Protein AF-A0A420PKE4-F1 (afdb_monomer_lite)

Sequence (295 aa):
MRRGLIHRQFDRGRGNPSVSWCNKEQCDYEFVIFTNPVLYLGNRPKSSQGLHADVYFHDFANAMVTKLFAPEDSKAKKRKALEILSFVDSPPVRVAFSHFMEWYNLLGFKLSDRQFSRALVAVQPVFQGLMFGVKTAARIEAIHEYIVPETEDMKQWTPSQLILRFLVWCEIWRQQKTSRSESWRLGSSRTATEFLTAVLLNYKMMWREGCLHTSTTETNLVWDRVWDDWLRKYSLQEIDEVVNGEFFYPRDQLDMSEEEVYKEVGYLGGIGQCDDVYRPVKCFLGYAEDRLMHL

Foldseek 3Di:
DVVVLVVVLQQLFQFDQCFFPLLDGNDPLLSLLRDADQKFKDFDCAFLVRHALVVLLLVLLLVLCVQWWDFPDPLSSVLLSLLSSLLLLDRSLRVLLVVLVVLCVVLPPDDDLVRLVVLLVVLLVVLLCLQPDDNDPVSVVVLSCLRDPDPVVSNVDDNSSSLSSSLSSSVRSLCRPGPSNVSSDGQFSNRSSVSSSSSSSSVVVCVVRRRMDMDGSPDPVSVSVSSVVSSVVRPVCSNPVPPDDTDIDTPVNVPDDPVRSCVRVPDPPVPDNPDPDDDDDPPDDPPDPPPPPPD

Secondary structure (DSSP, 8-state):
-HHHHHHHHHHTT---TTS-TT--TT-HHHHHHHS--SEEEEEPSS-TTS--HHHHHHHHHHHHHHHHB--SSHHHHHHHHHHHHHHHTSHHHHHHHHHHHHHHHHTT----HHHHHHHHHHHHHHHHHHHTS---HHHHHHHHHHHS--HHHHTT--HHHHHHHHHHHHHHHHHS-STTTTTT--SSHHHHHHHHHHHHHHHHHHHHTT-EEEEE--SHHHHHHHHHHHHHHT-HHHHHTT-SS----BHHHHSS-HHHHHHHHT-TT----S-TT---------S--SSSS--

Radius of gyration: 20.22 Å; chains: 1; bounding box: 68×42×49 Å

pLDDT: mean 78.55, std 20.23, range [26.33, 97.88]

Structure (mmCIF, N/CA/C/O backbone):
data_AF-A0A420PKE4-F1
#
_entry.id   AF-A0A420PKE4-F1
#
loop_
_atom_site.group_PDB
_atom_site.id
_atom_site.type_symbol
_atom_site.label_atom_id
_atom_site.label_alt_id
_atom_site.label_comp_id
_atom_site.label_asym_id
_atom_site.label_entity_id
_atom_site.label_seq_id
_atom_site.pdbx_PDB_ins_code
_atom_site.Cartn_x
_atom_site.Cartn_y
_atom_site.Cartn_z
_atom_site.occupancy
_atom_site.B_iso_or_equiv
_atom_site.auth_seq_id
_atom_site.auth_comp_id
_atom_site.auth_asym_id
_atom_site.auth_atom_id
_atom_site.pdbx_PDB_model_num
ATOM 1 N N . MET A 1 1 ? -17.118 -19.538 -17.335 1.00 64.31 1 MET A N 1
ATOM 2 C CA . MET A 1 1 ? -17.319 -18.070 -17.247 1.00 64.31 1 MET A CA 1
ATOM 3 C C . MET A 1 1 ? -16.336 -17.381 -16.297 1.00 64.31 1 MET A C 1
ATOM 5 O O . MET A 1 1 ? -15.604 -16.523 -16.770 1.00 64.31 1 MET A O 1
ATOM 9 N N . ARG A 1 2 ? -16.223 -17.775 -15.014 1.00 79.44 2 ARG A N 1
ATOM 10 C CA . ARG A 1 2 ? -15.290 -17.139 -14.053 1.00 79.44 2 ARG A CA 1
ATOM 11 C C . ARG A 1 2 ? -13.810 -17.172 -14.475 1.00 79.44 2 ARG A C 1
ATOM 13 O O . ARG A 1 2 ? -13.167 -16.136 -14.461 1.00 79.44 2 ARG A O 1
ATOM 20 N N . ARG A 1 3 ? -13.282 -18.313 -14.940 1.00 80.88 3 ARG A N 1
ATOM 21 C CA . ARG A 1 3 ? -11.878 -18.421 -15.405 1.00 80.88 3 ARG A CA 1
ATOM 22 C C . ARG A 1 3 ? -11.529 -17.405 -16.506 1.00 80.88 3 ARG A C 1
ATOM 24 O O . ARG A 1 3 ? -10.496 -16.757 -16.433 1.00 80.88 3 ARG A O 1
ATOM 31 N N . GLY A 1 4 ? -12.421 -17.212 -17.480 1.00 85.75 4 GLY A N 1
ATOM 32 C CA . GLY A 1 4 ? -12.242 -16.207 -18.537 1.00 85.75 4 GLY A CA 1
ATOM 33 C C . GLY A 1 4 ? -12.369 -14.758 -18.048 1.00 85.75 4 GLY A C 1
ATOM 34 O O . GLY A 1 4 ? -11.758 -13.865 -18.620 1.00 85.75 4 GLY A O 1
ATOM 35 N N . LEU A 1 5 ? -13.132 -14.499 -16.978 1.00 87.12 5 LEU A N 1
ATOM 36 C CA . LEU A 1 5 ? -13.126 -13.192 -16.310 1.00 87.12 5 LEU A CA 1
ATOM 37 C C . LEU A 1 5 ? -11.766 -12.924 -15.654 1.00 87.12 5 LEU A C 1
ATOM 39 O O . LEU A 1 5 ? -11.189 -11.872 -15.891 1.00 87.12 5 LEU A O 1
ATOM 43 N N . ILE A 1 6 ? -11.244 -13.888 -14.893 1.00 87.12 6 ILE A N 1
ATOM 44 C CA . ILE A 1 6 ? -9.964 -13.760 -14.186 1.00 87.12 6 ILE A CA 1
ATOM 45 C C . ILE A 1 6 ? -8.803 -13.517 -15.154 1.00 87.12 6 ILE A C 1
ATOM 47 O O . ILE A 1 6 ? -8.029 -12.594 -14.933 1.00 87.12 6 ILE A O 1
ATOM 51 N N . HIS A 1 7 ? -8.715 -14.275 -16.254 1.00 88.00 7 HIS A N 1
ATOM 52 C CA . HIS A 1 7 ? -7.672 -14.047 -17.262 1.00 88.00 7 HIS A CA 1
ATOM 53 C C . HIS A 1 7 ? -7.730 -12.623 -17.835 1.00 88.00 7 HIS A C 1
ATOM 55 O O . HIS A 1 7 ? -6.722 -11.928 -17.818 1.00 88.00 7 HIS A O 1
ATOM 61 N N . ARG A 1 8 ? -8.924 -12.129 -18.195 1.00 89.06 8 ARG A N 1
ATOM 62 C CA . ARG A 1 8 ? -9.093 -10.735 -18.647 1.00 89.06 8 ARG A CA 1
ATOM 63 C C . ARG A 1 8 ? -8.693 -9.708 -17.588 1.00 89.06 8 ARG A C 1
ATOM 65 O O . ARG A 1 8 ? -8.247 -8.618 -17.928 1.00 89.06 8 ARG A O 1
ATOM 72 N N . GLN A 1 9 ? -8.889 -10.012 -16.307 1.00 91.50 9 GLN A N 1
ATOM 73 C CA . GLN A 1 9 ? -8.442 -9.135 -15.228 1.00 91.50 9 GLN A CA 1
ATOM 74 C C . GLN A 1 9 ? -6.917 -9.134 -15.099 1.00 91.50 9 GLN A C 1
ATOM 76 O O . GLN A 1 9 ? -6.353 -8.064 -14.886 1.00 91.50 9 GLN A O 1
ATOM 81 N N . PHE A 1 10 ? -6.252 -10.286 -15.256 1.00 90.75 10 PHE A N 1
ATOM 82 C CA . PHE A 1 10 ? -4.787 -10.363 -15.273 1.00 90.75 10 PHE A CA 1
ATOM 83 C C . PHE A 1 10 ? -4.198 -9.506 -16.396 1.00 90.75 10 PHE A C 1
ATOM 85 O O . PHE A 1 10 ? -3.326 -8.685 -16.124 1.00 90.75 10 PHE A O 1
ATOM 92 N N . ASP A 1 11 ? -4.751 -9.593 -17.608 1.00 87.12 11 ASP A N 1
ATOM 93 C CA . ASP A 1 11 ? -4.303 -8.788 -18.755 1.00 87.12 11 ASP A CA 1
ATOM 94 C C . ASP A 1 11 ? -4.421 -7.273 -18.482 1.00 87.12 11 ASP A C 1
ATOM 96 O O . ASP A 1 11 ? -3.570 -6.473 -18.875 1.00 87.12 11 ASP A O 1
ATOM 100 N N . ARG A 1 12 ? -5.453 -6.868 -17.731 1.00 88.75 12 ARG A N 1
ATOM 101 C CA . ARG A 1 12 ? -5.710 -5.468 -17.338 1.00 88.75 12 ARG A CA 1
ATOM 102 C C . ARG A 1 12 ? -4.931 -5.014 -16.092 1.00 88.75 12 ARG A C 1
ATOM 104 O O . ARG A 1 12 ? -5.075 -3.861 -15.670 1.00 88.75 12 ARG A O 1
ATOM 111 N N . GLY A 1 13 ? -4.134 -5.897 -15.491 1.00 88.69 13 GLY A N 1
ATOM 112 C CA . GLY A 1 13 ? -3.220 -5.571 -14.397 1.00 88.69 13 GLY A CA 1
ATOM 113 C C . GLY A 1 13 ? -3.629 -6.069 -13.010 1.00 88.69 13 GLY A C 1
ATOM 114 O O . GLY A 1 13 ? -3.080 -5.590 -12.022 1.00 88.69 13 GLY A O 1
ATOM 115 N N . ARG A 1 14 ? -4.572 -7.015 -12.889 1.00 91.25 14 ARG A N 1
ATOM 116 C CA . ARG A 1 14 ? -4.747 -7.783 -11.641 1.00 91.25 14 ARG A CA 1
ATOM 117 C C . ARG A 1 14 ? -3.496 -8.628 -11.393 1.00 91.25 14 ARG A C 1
ATOM 119 O O . ARG A 1 14 ? -2.969 -9.232 -12.324 1.00 91.25 14 ARG A O 1
ATOM 126 N N . GLY A 1 15 ? -3.059 -8.720 -10.137 1.00 86.56 15 GLY A N 1
ATOM 127 C CA . GLY A 1 15 ? -1.944 -9.590 -9.759 1.00 86.56 15 GLY A CA 1
ATOM 128 C C . GLY A 1 15 ? -2.216 -11.047 -10.132 1.00 86.56 15 GLY A C 1
ATOM 129 O O . GLY A 1 15 ? -3.264 -11.589 -9.777 1.00 86.56 15 GLY A O 1
ATOM 130 N N . ASN A 1 16 ? -1.283 -11.660 -10.863 1.00 84.56 16 ASN A N 1
ATOM 131 C CA . ASN A 1 16 ? -1.322 -13.080 -11.194 1.00 84.56 16 ASN A CA 1
ATOM 132 C C . ASN A 1 16 ? -0.549 -13.872 -10.125 1.00 84.56 16 ASN A C 1
ATOM 134 O O . ASN A 1 16 ? 0.675 -13.752 -10.090 1.00 84.56 16 ASN A O 1
ATOM 138 N N . PRO A 1 17 ? -1.215 -14.698 -9.300 1.00 78.56 17 PRO A N 1
ATOM 139 C CA . PRO A 1 17 ? -0.548 -15.437 -8.230 1.00 78.56 17 PRO A CA 1
ATOM 140 C C . PRO A 1 17 ? 0.431 -16.515 -8.722 1.00 78.56 17 PRO A C 1
ATOM 142 O O . PRO A 1 17 ? 1.212 -17.034 -7.937 1.00 78.56 17 PRO A O 1
ATOM 145 N N . SER A 1 18 ? 0.397 -16.875 -10.010 1.00 76.44 18 SER A N 1
ATOM 146 C CA . SER A 1 18 ? 1.371 -17.798 -10.611 1.00 76.44 18 SER A CA 1
ATOM 147 C C . SER A 1 18 ? 2.725 -17.146 -10.905 1.00 76.44 18 SER A C 1
ATOM 149 O O . SER A 1 18 ? 3.662 -17.843 -11.281 1.00 76.44 18 SER A O 1
ATOM 151 N N . VAL A 1 19 ? 2.830 -15.823 -10.772 1.00 77.38 19 VAL A N 1
ATOM 152 C CA . VAL A 1 19 ? 4.084 -15.082 -10.905 1.00 77.38 19 VAL A CA 1
ATOM 153 C C . VAL A 1 19 ? 4.485 -14.633 -9.509 1.00 77.38 19 VAL A C 1
ATOM 155 O O . VAL A 1 19 ? 3.719 -13.925 -8.864 1.00 77.38 19 VAL A O 1
ATOM 158 N N . SER A 1 20 ? 5.660 -15.040 -9.039 1.00 79.62 20 SER A N 1
ATOM 159 C CA . SER A 1 20 ? 6.185 -14.627 -7.736 1.00 79.62 20 SER A CA 1
ATOM 160 C C . SER A 1 20 ? 7.295 -13.589 -7.892 1.00 79.62 20 SER A C 1
ATOM 162 O O . SER A 1 20 ? 8.083 -13.618 -8.842 1.00 79.62 20 SER A O 1
ATOM 164 N N . TRP A 1 21 ? 7.367 -12.663 -6.944 1.00 83.31 21 TRP A N 1
ATOM 165 C CA . TRP A 1 21 ? 8.456 -11.709 -6.778 1.00 83.31 21 TRP A CA 1
ATOM 166 C C . TRP A 1 21 ? 9.743 -12.391 -6.294 1.00 83.31 21 TRP A C 1
ATOM 168 O O . TRP A 1 21 ? 10.848 -12.007 -6.703 1.00 83.31 21 TRP A O 1
ATOM 178 N N . CYS A 1 22 ? 9.617 -13.407 -5.437 1.00 82.19 22 CYS A N 1
ATOM 179 C CA . CYS A 1 22 ? 10.747 -14.166 -4.909 1.00 82.19 22 CYS A CA 1
ATOM 180 C C . CYS A 1 22 ? 11.362 -15.159 -5.912 1.00 82.19 22 CYS A C 1
ATOM 182 O O . CYS A 1 22 ? 12.330 -15.833 -5.572 1.00 82.19 22 CYS A O 1
ATOM 184 N N . ASN A 1 23 ? 10.834 -15.249 -7.142 1.00 74.06 23 ASN A N 1
ATOM 185 C CA . ASN A 1 23 ? 11.261 -16.175 -8.204 1.00 74.06 23 ASN A CA 1
ATOM 186 C C . ASN A 1 23 ? 11.167 -17.671 -7.839 1.00 74.06 23 ASN A C 1
ATOM 188 O O . ASN A 1 23 ? 11.643 -18.513 -8.599 1.00 74.06 23 ASN A O 1
ATOM 192 N N . LYS A 1 24 ? 10.541 -18.025 -6.709 1.00 72.69 24 LYS A N 1
ATOM 193 C CA . LYS A 1 24 ? 10.218 -19.414 -6.374 1.00 72.69 24 LYS A CA 1
ATOM 194 C C . LYS A 1 24 ? 8.968 -19.823 -7.144 1.00 72.69 24 LYS A C 1
ATOM 196 O O . LYS A 1 24 ? 7.918 -19.189 -6.992 1.00 72.69 24 LYS A O 1
ATOM 201 N N . GLU A 1 25 ? 9.077 -20.864 -7.968 1.00 67.56 25 GLU A N 1
ATOM 202 C CA . GLU A 1 25 ? 7.907 -21.461 -8.613 1.00 67.56 25 GLU A CA 1
ATOM 203 C C . GLU A 1 25 ? 6.913 -21.901 -7.532 1.00 67.56 25 GLU A C 1
ATOM 205 O O . GLU A 1 25 ? 7.282 -22.614 -6.601 1.00 67.56 25 GLU A O 1
ATOM 210 N N . GLN A 1 26 ? 5.663 -21.440 -7.644 1.00 66.88 26 GLN A N 1
ATOM 211 C CA . GLN A 1 26 ? 4.578 -21.753 -6.703 1.00 66.88 26 GLN A CA 1
ATOM 212 C C . GLN A 1 26 ? 4.885 -21.330 -5.248 1.00 66.88 26 GLN A C 1
ATOM 214 O O . GLN A 1 26 ? 4.871 -22.136 -4.323 1.00 66.88 26 GLN A O 1
ATOM 219 N N . CYS A 1 27 ? 5.175 -20.040 -5.030 1.00 77.69 27 CYS A N 1
ATOM 220 C CA . CYS A 1 27 ? 5.274 -19.483 -3.679 1.00 77.69 27 CYS A CA 1
ATOM 221 C C . CYS A 1 27 ? 3.885 -19.280 -3.046 1.00 77.69 27 CYS A C 1
ATOM 223 O O . CYS A 1 27 ? 3.165 -18.342 -3.397 1.00 77.69 27 CYS A O 1
ATOM 225 N N . ASP A 1 28 ? 3.544 -20.113 -2.063 1.00 82.00 28 ASP A N 1
ATOM 226 C CA . ASP A 1 28 ? 2.265 -20.028 -1.343 1.00 82.00 28 ASP A CA 1
ATOM 227 C C . ASP A 1 28 ? 2.142 -18.785 -0.445 1.00 82.00 28 ASP A C 1
ATOM 229 O O . ASP A 1 28 ? 1.035 -18.351 -0.131 1.00 82.00 28 ASP A O 1
ATOM 233 N N . TYR A 1 29 ? 3.260 -18.169 -0.050 1.00 85.00 29 TYR A N 1
ATOM 234 C CA . TYR A 1 29 ? 3.243 -16.979 0.806 1.00 85.00 29 TYR A CA 1
ATOM 235 C C . TYR A 1 29 ? 2.714 -15.762 0.050 1.00 85.00 29 TYR A C 1
ATOM 237 O O . TYR A 1 29 ? 1.753 -15.124 0.473 1.00 85.00 29 TYR A O 1
ATOM 245 N N . GLU A 1 30 ? 3.297 -15.458 -1.109 1.00 82.25 30 GLU A N 1
ATOM 246 C CA . GLU A 1 30 ? 2.878 -14.314 -1.925 1.00 82.25 30 GLU A CA 1
ATOM 247 C C . GLU A 1 30 ? 1.482 -14.506 -2.525 1.00 82.25 30 GLU A C 1
ATOM 249 O O . GLU A 1 30 ? 0.783 -13.526 -2.781 1.00 82.25 30 GLU A O 1
ATOM 254 N N . PHE A 1 31 ? 1.028 -15.755 -2.684 1.00 84.06 31 PHE A N 1
ATOM 255 C CA . PHE A 1 31 ? -0.348 -16.059 -3.077 1.00 84.06 31 PHE A CA 1
ATOM 256 C C . PHE A 1 31 ? -1.363 -15.333 -2.180 1.00 84.06 31 PHE A C 1
ATOM 258 O O . PHE A 1 31 ? -2.340 -14.773 -2.685 1.00 84.06 31 PHE A O 1
ATOM 265 N N . VAL A 1 32 ? -1.091 -15.244 -0.871 1.00 86.81 32 VAL A N 1
ATOM 266 C CA . VAL A 1 32 ? -1.967 -14.591 0.114 1.00 86.81 32 VAL A CA 1
ATOM 267 C C . VAL A 1 32 ? -2.236 -13.121 -0.230 1.00 86.81 32 VAL A C 1
ATOM 269 O O . VAL A 1 32 ? -3.368 -12.666 -0.067 1.00 86.81 32 VAL A O 1
ATOM 272 N N . ILE A 1 33 ? -1.267 -12.410 -0.819 1.00 88.69 33 ILE A N 1
ATOM 273 C CA . ILE A 1 33 ? -1.394 -10.995 -1.221 1.00 88.69 33 ILE A CA 1
ATOM 274 C C . ILE A 1 33 ? -2.531 -10.778 -2.230 1.00 88.69 33 ILE A C 1
ATOM 276 O O . ILE A 1 33 ? -3.179 -9.728 -2.238 1.00 88.69 33 ILE A O 1
ATOM 280 N N . PHE A 1 34 ? -2.790 -11.773 -3.080 1.00 85.25 34 PHE A N 1
ATOM 281 C CA . PHE A 1 34 ? -3.721 -11.675 -4.209 1.00 85.25 34 PHE A CA 1
ATOM 282 C C . PHE A 1 34 ? -5.044 -12.417 -3.982 1.00 85.25 34 PHE A C 1
ATOM 284 O O . PHE A 1 34 ? -5.991 -12.288 -4.776 1.00 85.25 34 PHE A O 1
ATOM 291 N N . THR A 1 35 ? -5.116 -13.208 -2.913 1.00 84.25 35 THR A N 1
ATOM 292 C CA . THR A 1 35 ? -6.304 -13.987 -2.558 1.00 84.25 35 THR A CA 1
ATOM 293 C C . THR A 1 35 ? -7.443 -13.130 -2.031 1.00 84.25 35 THR A C 1
ATOM 295 O O . THR A 1 35 ? -7.276 -11.955 -1.721 1.00 84.25 35 THR A O 1
ATOM 298 N N . ASN A 1 36 ? -8.638 -13.722 -1.995 1.00 86.44 36 ASN A N 1
ATOM 299 C CA . ASN A 1 36 ? -9.802 -13.089 -1.397 1.00 86.44 36 ASN A CA 1
ATOM 300 C C . ASN A 1 36 ? -9.568 -12.902 0.112 1.00 86.44 36 ASN A C 1
ATOM 302 O O . ASN A 1 36 ? -9.466 -13.913 0.812 1.00 86.44 36 ASN A O 1
ATOM 306 N N . PRO A 1 37 ? -9.502 -11.661 0.621 1.00 88.38 37 PRO A N 1
ATOM 307 C CA . PRO A 1 37 ? -9.380 -11.437 2.051 1.00 88.38 37 PRO A CA 1
ATOM 308 C C . PRO A 1 37 ? -10.714 -11.750 2.747 1.00 88.38 37 PRO A C 1
ATOM 310 O O . PRO A 1 37 ? -11.749 -11.923 2.105 1.00 88.38 37 PRO A O 1
ATOM 313 N N . VAL A 1 38 ? -10.722 -11.795 4.080 1.00 85.38 38 VAL A N 1
ATOM 314 C CA . VAL A 1 38 ? -11.985 -11.773 4.846 1.00 85.38 38 VAL A CA 1
ATOM 315 C C . VAL A 1 38 ? -12.539 -10.349 4.898 1.00 85.38 38 VAL A C 1
ATOM 317 O O . VAL A 1 38 ? -13.745 -10.138 4.752 1.00 85.38 38 VAL A O 1
ATOM 320 N N . LEU A 1 39 ? -11.646 -9.373 5.080 1.00 85.94 39 LEU A N 1
ATOM 321 C CA . LEU A 1 39 ? -11.965 -7.958 5.213 1.00 85.94 39 LEU A CA 1
ATOM 322 C C . LEU A 1 39 ? -11.300 -7.143 4.105 1.00 85.94 39 LEU A C 1
ATOM 324 O O . LEU A 1 39 ? -10.111 -7.282 3.826 1.00 85.94 39 LEU A O 1
ATOM 328 N N . TYR A 1 40 ? -12.073 -6.233 3.528 1.00 89.44 40 TYR A N 1
ATOM 329 C CA . TYR A 1 40 ? -11.624 -5.256 2.552 1.00 89.44 40 TYR A CA 1
ATOM 330 C C . TYR A 1 40 ? -11.968 -3.840 3.010 1.00 89.44 40 TYR A C 1
ATOM 332 O O . TYR A 1 40 ? -13.012 -3.587 3.615 1.00 89.44 40 TYR A O 1
ATOM 340 N N . LEU A 1 41 ? -11.089 -2.895 2.696 1.00 92.94 41 LEU A N 1
ATOM 341 C CA . LEU A 1 41 ? -11.248 -1.496 3.058 1.00 92.94 41 LEU A CA 1
ATOM 342 C C . LEU A 1 41 ? -11.984 -0.732 1.950 1.00 92.94 41 LEU A C 1
ATOM 344 O O . LEU A 1 41 ? -11.431 -0.499 0.876 1.00 92.94 41 LEU A O 1
ATOM 348 N N . GLY A 1 42 ? -13.211 -0.299 2.225 1.00 91.88 42 GLY A N 1
ATOM 349 C CA . GLY A 1 42 ? -14.025 0.553 1.358 1.00 91.88 42 GLY A CA 1
ATOM 350 C C . GLY A 1 42 ? -13.958 2.037 1.731 1.00 91.88 42 GLY A C 1
ATOM 351 O O . GLY A 1 42 ? -13.459 2.418 2.794 1.00 91.88 42 GLY A O 1
ATOM 352 N N . ASN A 1 43 ? -14.480 2.887 0.844 1.00 92.69 43 ASN A N 1
ATOM 353 C CA . ASN A 1 43 ? -14.636 4.321 1.086 1.00 92.69 43 ASN A CA 1
ATOM 354 C C . ASN A 1 43 ? -16.018 4.607 1.668 1.00 92.69 43 ASN A C 1
ATOM 356 O O . ASN A 1 43 ? -17.028 4.170 1.117 1.00 92.69 43 ASN A O 1
ATOM 360 N N . ARG A 1 44 ? -16.084 5.410 2.732 1.00 88.56 44 ARG A N 1
ATOM 361 C CA . ARG A 1 44 ? -17.359 6.008 3.134 1.00 88.56 44 ARG A CA 1
ATOM 362 C C . ARG A 1 44 ? -17.744 7.096 2.128 1.00 88.56 44 ARG A C 1
ATOM 364 O O . ARG A 1 44 ? -16.856 7.766 1.598 1.00 88.56 44 ARG A O 1
ATOM 371 N N . PRO A 1 45 ? -19.050 7.339 1.910 1.00 85.25 45 PRO A N 1
ATOM 372 C CA . PRO A 1 45 ? -19.497 8.413 1.028 1.00 85.25 45 PRO A CA 1
ATOM 373 C C . PRO A 1 45 ? -18.956 9.784 1.445 1.00 85.25 45 PRO A C 1
ATOM 375 O O . PRO A 1 45 ? -18.607 10.588 0.586 1.00 85.25 45 PRO A O 1
ATOM 378 N N . LYS A 1 46 ? -18.878 10.040 2.758 1.00 84.50 46 LYS A N 1
ATOM 379 C CA . LYS A 1 46 ? -18.359 11.276 3.348 1.00 84.50 46 LYS A CA 1
ATOM 380 C C . LYS A 1 46 ? -17.556 10.988 4.618 1.00 84.50 46 LYS A C 1
ATOM 382 O O . LYS A 1 46 ? -17.869 10.042 5.342 1.00 84.50 46 LYS A O 1
ATOM 387 N N . SER A 1 47 ? -16.551 11.821 4.871 1.00 82.06 47 SER A N 1
ATOM 388 C CA . SER A 1 47 ? -15.773 11.891 6.107 1.00 82.06 47 SER A CA 1
ATOM 389 C C . SER A 1 47 ? -16.595 12.493 7.250 1.00 82.06 47 SER A C 1
ATOM 391 O O . SER A 1 47 ? -17.700 13.003 7.037 1.00 82.06 47 SER A O 1
ATOM 393 N N . SER A 1 48 ? -16.035 12.500 8.461 1.00 80.56 48 SER A N 1
ATOM 394 C CA . SER A 1 48 ? -16.605 13.210 9.618 1.00 80.56 48 SER A CA 1
ATOM 395 C C . SER A 1 48 ? -16.791 14.714 9.367 1.00 80.56 48 SER A C 1
ATOM 397 O O . SER A 1 48 ? -17.656 15.336 9.976 1.00 80.56 48 SER A O 1
ATOM 399 N N . GLN A 1 49 ? -16.022 15.280 8.435 1.00 75.62 49 GLN A N 1
ATOM 400 C CA . GLN A 1 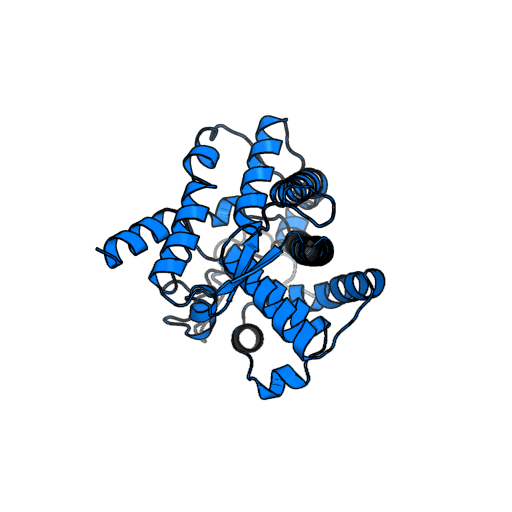49 ? -16.075 16.685 8.023 1.00 75.62 49 GLN A CA 1
ATOM 401 C C . GLN A 1 49 ? -16.983 16.920 6.800 1.00 75.62 49 GLN A C 1
ATOM 403 O O . GLN A 1 49 ? -17.083 18.038 6.306 1.00 75.62 49 GLN A O 1
ATOM 408 N N . GLY A 1 50 ? -17.642 15.877 6.282 1.00 78.75 50 GLY A N 1
ATOM 409 C CA . GLY A 1 50 ? -18.549 15.974 5.135 1.00 78.75 50 GLY A CA 1
ATOM 410 C C . GLY A 1 50 ? -17.879 15.917 3.756 1.00 78.75 50 GLY A C 1
ATOM 411 O O . GLY A 1 50 ? -18.577 16.078 2.752 1.00 78.75 50 GLY A O 1
ATOM 412 N N . LEU A 1 51 ? -16.568 15.659 3.685 1.00 77.75 51 LEU A N 1
ATOM 413 C CA . LEU A 1 51 ? -15.803 15.564 2.434 1.00 77.75 51 LEU A CA 1
ATOM 414 C C . LEU A 1 51 ? -15.804 14.140 1.870 1.00 77.75 51 LEU A C 1
ATOM 416 O O . LEU A 1 51 ? -15.762 13.170 2.621 1.00 77.75 51 LEU A O 1
ATOM 420 N N . HIS A 1 52 ? -15.805 13.994 0.547 1.00 84.75 52 HIS A N 1
ATOM 421 C CA . HIS A 1 52 ? -15.688 12.682 -0.097 1.00 84.75 52 HIS A CA 1
ATOM 422 C C . HIS A 1 52 ? -14.282 12.094 0.099 1.00 84.75 52 HIS A C 1
ATOM 424 O O . HIS A 1 52 ? -13.289 12.814 0.000 1.00 84.75 52 HIS A O 1
ATOM 430 N N . ALA A 1 53 ? -14.183 10.778 0.324 1.00 82.69 53 ALA A N 1
ATOM 431 C CA . ALA A 1 53 ? -12.898 10.094 0.510 1.00 82.69 53 ALA A CA 1
ATOM 432 C C . ALA A 1 53 ? -11.935 10.293 -0.678 1.00 82.69 53 ALA A C 1
ATOM 434 O O . ALA A 1 53 ? -10.726 10.391 -0.474 1.00 82.69 53 ALA A O 1
ATOM 435 N N . ASP A 1 54 ? -12.469 10.411 -1.899 1.00 84.75 54 ASP A N 1
ATOM 436 C CA . ASP A 1 54 ? -11.675 10.634 -3.111 1.00 84.75 54 ASP A CA 1
ATOM 437 C C . ASP A 1 54 ? -10.882 11.949 -3.064 1.00 84.75 54 ASP A C 1
ATOM 439 O O . ASP A 1 54 ? -9.777 11.999 -3.596 1.00 84.75 54 ASP A O 1
ATOM 443 N N . VAL A 1 55 ? -11.374 12.984 -2.367 1.00 81.88 55 VAL A N 1
ATOM 444 C CA . VAL A 1 55 ? -10.649 14.259 -2.201 1.00 81.88 55 VAL A CA 1
ATOM 445 C C . VAL A 1 55 ? -9.306 14.024 -1.510 1.00 81.88 55 VAL A C 1
ATOM 447 O O . VAL A 1 55 ? -8.276 14.468 -2.003 1.00 81.88 55 VAL A O 1
ATOM 450 N N . TYR A 1 56 ? -9.295 13.237 -0.431 1.00 86.12 56 TYR A N 1
ATOM 451 C CA . TYR A 1 56 ? -8.071 12.922 0.310 1.00 86.12 56 TYR A CA 1
ATOM 452 C C . TYR A 1 56 ? -7.074 12.122 -0.538 1.00 86.12 56 TYR A C 1
ATOM 454 O O . TYR A 1 56 ? -5.875 12.390 -0.495 1.00 86.12 56 TYR A O 1
ATOM 462 N N . PHE A 1 57 ? -7.555 11.166 -1.340 1.00 87.12 57 PHE A N 1
ATOM 463 C CA . PHE A 1 57 ? -6.694 10.425 -2.264 1.00 87.12 57 PHE A CA 1
ATOM 464 C C . PHE A 1 57 ? -6.118 11.330 -3.360 1.00 87.12 57 PHE A C 1
ATOM 466 O O . PHE A 1 57 ? -4.925 11.242 -3.651 1.00 87.12 57 PHE A O 1
ATOM 473 N N . HIS A 1 58 ? -6.928 12.214 -3.948 1.00 87.56 58 HIS A N 1
ATOM 474 C CA . HIS A 1 58 ? -6.475 13.151 -4.977 1.00 87.56 58 HIS A CA 1
ATOM 475 C C . HIS A 1 58 ? -5.463 14.165 -4.436 1.00 87.56 58 HIS A C 1
ATOM 477 O O . HIS A 1 58 ? -4.441 14.399 -5.085 1.00 87.56 58 HIS A O 1
ATOM 483 N N . ASP A 1 59 ? -5.699 14.729 -3.251 1.00 84.38 59 ASP A N 1
ATOM 484 C CA . ASP A 1 59 ? -4.765 15.651 -2.598 1.00 84.38 59 ASP A CA 1
ATOM 485 C C . ASP A 1 59 ? -3.436 14.961 -2.291 1.00 84.38 59 ASP A C 1
ATOM 487 O O . ASP A 1 59 ? -2.369 15.496 -2.607 1.00 84.38 59 ASP A O 1
ATOM 491 N N . PHE A 1 60 ? -3.493 13.733 -1.763 1.00 90.31 60 PHE A N 1
ATOM 492 C CA . PHE A 1 60 ? -2.311 12.908 -1.544 1.00 90.31 60 PHE A CA 1
ATOM 493 C C . PHE A 1 60 ? -1.541 12.665 -2.845 1.00 90.31 60 PHE A C 1
ATOM 495 O O . PHE A 1 60 ? -0.339 12.930 -2.909 1.00 90.31 60 PHE A O 1
ATOM 502 N N . ALA A 1 61 ? -2.218 12.205 -3.899 1.00 88.19 61 ALA A N 1
ATOM 503 C CA . ALA A 1 61 ? -1.577 11.903 -5.171 1.00 88.19 61 ALA A CA 1
ATOM 504 C C . ALA A 1 61 ? -0.927 13.149 -5.781 1.00 88.19 61 ALA A C 1
ATOM 506 O O . ALA A 1 61 ? 0.245 13.110 -6.145 1.00 88.19 61 ALA A O 1
ATOM 507 N N . ASN A 1 62 ? -1.634 14.280 -5.810 1.00 82.31 62 ASN A N 1
ATOM 508 C CA . ASN A 1 62 ? -1.094 15.548 -6.301 1.00 82.31 62 ASN A CA 1
ATOM 509 C C . ASN A 1 62 ? 0.137 16.005 -5.507 1.00 82.31 62 ASN A C 1
ATOM 511 O O . ASN A 1 62 ? 1.117 16.461 -6.105 1.00 82.31 62 ASN A O 1
ATOM 515 N N . ALA A 1 63 ? 0.106 15.868 -4.177 1.00 83.31 63 ALA A N 1
ATOM 516 C CA . ALA A 1 63 ? 1.244 16.183 -3.322 1.00 83.31 63 ALA A CA 1
ATOM 517 C C . ALA A 1 63 ? 2.440 15.268 -3.620 1.00 83.31 63 ALA A C 1
ATOM 519 O O . ALA A 1 63 ? 3.558 15.763 -3.772 1.00 83.31 63 ALA A O 1
ATOM 520 N N . MET A 1 64 ? 2.214 13.959 -3.767 1.00 86.56 64 MET A N 1
ATOM 521 C CA . MET A 1 64 ? 3.265 12.997 -4.110 1.00 86.56 64 MET A CA 1
ATOM 522 C C . MET A 1 64 ? 3.861 13.263 -5.492 1.00 86.56 64 MET A C 1
ATOM 524 O O . MET A 1 64 ? 5.082 13.237 -5.621 1.00 86.56 64 MET A O 1
ATOM 528 N N . VAL A 1 65 ? 3.049 13.609 -6.501 1.00 84.19 65 VAL A N 1
ATOM 529 C CA . VAL A 1 65 ? 3.574 13.986 -7.824 1.00 84.19 65 VAL A CA 1
ATOM 530 C C . VAL A 1 65 ? 4.548 15.152 -7.702 1.00 84.19 65 VAL A C 1
ATOM 532 O O . VAL A 1 65 ? 5.668 15.080 -8.192 1.00 84.19 65 VAL A O 1
ATOM 535 N N . THR A 1 66 ? 4.144 16.225 -7.019 1.00 79.75 66 THR A N 1
ATOM 536 C CA . THR A 1 66 ? 4.987 17.417 -6.873 1.00 79.75 66 THR A CA 1
ATOM 537 C C . THR A 1 66 ? 6.240 17.155 -6.035 1.00 79.75 66 THR A C 1
ATOM 539 O O . THR A 1 66 ? 7.284 17.744 -6.316 1.00 79.75 66 THR A O 1
ATOM 542 N N . LYS A 1 67 ? 6.158 16.282 -5.024 1.00 81.19 67 LYS A N 1
ATOM 543 C CA . LYS A 1 67 ? 7.284 15.968 -4.134 1.00 81.19 67 LYS A CA 1
ATOM 544 C C . LYS A 1 67 ? 8.297 15.005 -4.738 1.00 81.19 67 LYS A C 1
ATOM 546 O O . LYS A 1 67 ? 9.481 15.197 -4.500 1.00 81.19 67 LYS A O 1
ATOM 551 N N . LEU A 1 68 ? 7.848 14.002 -5.486 1.00 78.81 68 LEU A N 1
ATOM 552 C CA . LEU A 1 68 ? 8.708 12.911 -5.951 1.00 78.81 68 LEU A CA 1
ATOM 553 C C . LEU A 1 68 ? 9.152 13.077 -7.405 1.00 78.81 68 LEU A C 1
ATOM 555 O O . LEU A 1 68 ? 10.194 12.556 -7.787 1.00 78.81 68 LEU A O 1
ATOM 559 N N . PHE A 1 69 ? 8.396 13.824 -8.210 1.00 78.69 69 PHE A N 1
ATOM 560 C CA . PHE A 1 69 ? 8.641 13.956 -9.644 1.00 78.69 69 PHE A CA 1
ATOM 561 C C . PHE A 1 69 ? 8.763 15.427 -10.052 1.00 78.69 69 PHE A C 1
ATOM 563 O O . PHE A 1 69 ? 8.233 16.338 -9.398 1.00 78.69 69 PHE A O 1
ATOM 570 N N . ALA A 1 70 ? 9.456 15.661 -11.162 1.00 77.12 70 ALA A N 1
ATOM 571 C CA . ALA A 1 70 ? 9.494 16.946 -11.850 1.00 77.12 70 ALA A CA 1
ATOM 572 C C . ALA A 1 70 ? 8.669 16.853 -13.147 1.00 77.12 70 ALA A C 1
ATOM 574 O O . ALA A 1 70 ? 9.247 16.673 -14.213 1.00 77.12 70 ALA A O 1
ATOM 575 N N . PRO A 1 71 ? 7.321 16.903 -13.078 1.00 72.88 71 PRO A N 1
ATOM 576 C CA . PRO A 1 71 ? 6.502 16.820 -14.283 1.00 72.88 71 PRO A CA 1
ATOM 577 C C . PRO A 1 71 ? 6.748 18.041 -15.175 1.00 72.88 71 PRO A C 1
ATOM 579 O O . PRO A 1 71 ? 6.768 19.170 -14.682 1.00 72.88 71 PRO A O 1
ATOM 582 N N . GLU A 1 72 ? 6.894 17.801 -16.476 1.00 74.81 72 GLU A N 1
ATOM 583 C CA . GLU A 1 72 ? 7.173 18.836 -17.478 1.00 74.81 72 GLU A CA 1
ATOM 584 C C . GLU A 1 72 ? 5.989 19.797 -17.662 1.00 74.81 72 GLU A C 1
ATOM 586 O O . GLU A 1 72 ? 6.177 21.003 -17.824 1.00 74.81 72 GLU A O 1
ATOM 591 N N . ASP A 1 73 ? 4.756 19.283 -17.575 1.00 80.19 73 ASP A N 1
ATOM 592 C CA . ASP A 1 73 ? 3.543 20.080 -17.727 1.00 80.19 73 ASP A CA 1
ATOM 593 C C . ASP A 1 73 ? 2.355 19.598 -16.859 1.00 80.19 73 ASP A C 1
ATOM 595 O O . ASP A 1 73 ? 2.427 18.660 -16.054 1.00 80.19 73 ASP A O 1
ATOM 599 N N . SER A 1 74 ? 1.216 20.285 -17.008 1.00 83.12 74 SER A N 1
ATOM 600 C CA . SER A 1 74 ? -0.017 19.971 -16.275 1.00 83.12 74 SER A CA 1
ATOM 601 C C . SER A 1 74 ? -0.660 18.634 -16.669 1.00 83.12 74 SER A C 1
ATOM 603 O O . SER A 1 74 ? -1.373 18.045 -15.851 1.00 83.12 74 SER A O 1
ATOM 605 N N . LYS A 1 75 ? -0.427 18.152 -17.893 1.00 83.94 75 LYS A N 1
ATOM 606 C CA . LYS A 1 75 ? -0.958 16.892 -18.417 1.00 83.94 75 LYS A CA 1
ATOM 607 C C . LYS A 1 75 ? -0.164 15.722 -17.843 1.00 83.94 75 LYS A C 1
ATOM 609 O O . LYS A 1 75 ? -0.771 14.847 -17.223 1.00 83.94 75 LYS A O 1
ATOM 614 N N . ALA A 1 76 ? 1.163 15.801 -17.895 1.00 80.38 76 ALA A N 1
ATOM 615 C CA . ALA A 1 76 ? 2.083 14.877 -17.247 1.00 80.38 76 ALA A CA 1
ATOM 616 C C . ALA A 1 76 ? 1.796 14.792 -15.738 1.00 80.38 76 ALA A C 1
ATOM 618 O O . ALA A 1 76 ? 1.667 13.703 -15.174 1.00 80.38 76 ALA A O 1
ATOM 619 N N . LYS A 1 77 ? 1.575 15.936 -15.071 1.00 84.12 77 LYS A N 1
ATOM 620 C CA . LYS A 1 77 ? 1.190 15.961 -13.649 1.00 84.12 77 LYS A CA 1
ATOM 621 C C . LYS A 1 77 ? -0.100 15.177 -13.376 1.00 84.12 77 LYS A C 1
ATOM 623 O O . LYS A 1 77 ? -0.141 14.387 -12.433 1.00 84.12 77 LYS A O 1
ATOM 628 N N . LYS A 1 78 ? -1.151 15.392 -14.177 1.00 87.00 78 LYS A N 1
ATOM 629 C CA . LYS A 1 78 ? -2.436 14.684 -14.031 1.00 87.00 78 LYS A CA 1
ATOM 630 C C . LYS A 1 78 ? -2.282 13.184 -14.268 1.00 87.00 78 LYS A C 1
ATOM 632 O O . LYS A 1 78 ? -2.805 12.401 -13.480 1.00 87.00 78 LYS A O 1
ATOM 637 N N . ARG A 1 79 ? -1.530 12.791 -15.298 1.00 86.06 79 ARG A N 1
ATOM 638 C CA . ARG A 1 79 ? -1.226 11.387 -15.587 1.00 86.06 79 ARG A CA 1
ATOM 639 C C . ARG A 1 79 ? -0.510 10.729 -14.413 1.00 86.06 79 ARG A C 1
ATOM 641 O O . ARG A 1 79 ? -0.999 9.731 -13.896 1.00 86.06 79 ARG A O 1
ATOM 648 N N . LYS A 1 80 ? 0.579 11.321 -13.912 1.00 86.88 80 LYS A N 1
ATOM 649 C CA . LYS A 1 80 ? 1.312 10.736 -12.779 1.00 86.88 80 LYS A CA 1
ATOM 650 C C . LYS A 1 80 ? 0.463 10.658 -11.514 1.00 86.88 80 LYS A C 1
ATOM 652 O O . LYS A 1 80 ? 0.598 9.712 -10.742 1.00 86.88 80 LYS A O 1
ATOM 657 N N . ALA A 1 81 ? -0.452 11.608 -11.315 1.00 89.44 81 ALA A N 1
ATOM 658 C CA . ALA A 1 81 ? -1.408 11.545 -10.217 1.00 89.44 81 ALA A CA 1
ATOM 659 C C . ALA A 1 81 ? -2.354 10.343 -10.371 1.00 89.44 81 ALA A C 1
ATOM 661 O O . ALA A 1 81 ? -2.576 9.639 -9.392 1.00 89.44 81 ALA A O 1
ATOM 662 N N . LEU A 1 82 ? -2.855 10.058 -11.579 1.00 91.62 82 LEU A N 1
ATOM 663 C CA . LEU A 1 82 ? -3.656 8.858 -11.857 1.00 91.62 82 LEU A CA 1
ATOM 664 C C . LEU A 1 82 ? -2.864 7.564 -11.643 1.00 91.62 82 LEU A C 1
ATOM 666 O O . LEU A 1 82 ? -3.398 6.620 -11.065 1.00 91.62 82 LEU A O 1
ATOM 670 N N . GLU A 1 83 ? -1.589 7.521 -12.035 1.00 91.19 83 GLU A N 1
ATOM 671 C CA . GLU A 1 83 ? -0.718 6.365 -11.784 1.00 91.19 83 GLU A CA 1
ATOM 672 C C . GLU A 1 83 ? -0.554 6.115 -10.277 1.00 91.19 83 GLU A C 1
ATOM 674 O O . GLU A 1 83 ? -0.766 4.993 -9.810 1.00 91.19 83 GLU A O 1
ATOM 679 N N . ILE A 1 84 ? -0.284 7.168 -9.494 1.00 92.19 84 ILE A N 1
ATOM 680 C CA . ILE A 1 84 ? -0.209 7.093 -8.027 1.00 92.19 84 ILE A CA 1
ATOM 681 C C . ILE A 1 84 ? -1.545 6.644 -7.432 1.00 92.19 84 ILE A C 1
ATOM 683 O O . ILE A 1 84 ? -1.563 5.749 -6.589 1.00 92.19 84 ILE A O 1
ATOM 687 N N . LEU A 1 85 ? -2.665 7.219 -7.875 1.00 94.69 85 LEU A N 1
ATOM 688 C CA . LEU A 1 85 ? -3.998 6.829 -7.412 1.00 94.69 85 LEU A CA 1
ATOM 689 C C . LEU A 1 85 ? -4.281 5.361 -7.704 1.00 94.69 85 LEU A C 1
ATOM 691 O O . LEU A 1 85 ? -4.757 4.657 -6.821 1.00 94.69 85 LEU A O 1
ATOM 695 N N . SER A 1 86 ? -3.937 4.882 -8.901 1.00 95.38 86 SER A N 1
ATOM 696 C CA . SER A 1 86 ? -4.153 3.487 -9.275 1.00 95.38 86 SER A CA 1
ATOM 697 C C . SER A 1 86 ? -3.416 2.533 -8.333 1.00 95.38 86 SER A C 1
ATOM 699 O O . SER A 1 86 ? -3.993 1.526 -7.931 1.00 95.38 86 SER A O 1
ATOM 701 N N . PHE A 1 87 ? -2.193 2.872 -7.909 1.00 96.31 87 PHE A N 1
ATOM 702 C CA . PHE A 1 87 ? -1.451 2.083 -6.930 1.00 96.31 87 PHE A CA 1
ATOM 703 C C . PHE A 1 87 ? -2.072 2.173 -5.535 1.00 96.31 87 PHE A C 1
ATOM 705 O O . PHE A 1 87 ? -2.385 1.151 -4.927 1.00 96.31 87 PHE A O 1
ATOM 712 N N . VAL A 1 88 ? -2.263 3.390 -5.022 1.00 95.88 88 VAL A N 1
ATOM 713 C CA . VAL A 1 88 ? -2.727 3.621 -3.648 1.00 95.88 88 VAL A CA 1
ATOM 714 C C . VAL A 1 88 ? -4.108 3.015 -3.443 1.00 95.88 88 VAL A C 1
ATOM 716 O O . VAL A 1 88 ? -4.331 2.331 -2.458 1.00 95.88 88 VAL A O 1
ATOM 719 N N . ASP A 1 89 ? -5.010 3.203 -4.402 1.00 95.50 89 ASP A N 1
ATOM 720 C CA . ASP A 1 89 ? -6.386 2.710 -4.370 1.00 95.50 89 ASP A CA 1
ATOM 721 C C . ASP A 1 89 ? -6.508 1.218 -4.731 1.00 95.50 89 ASP A C 1
ATOM 723 O O . ASP A 1 89 ? -7.615 0.682 -4.816 1.00 95.50 89 ASP A O 1
ATOM 727 N N . SER A 1 90 ? -5.390 0.532 -4.983 1.00 95.75 90 SER A N 1
ATOM 728 C CA . SER A 1 90 ? -5.417 -0.858 -5.428 1.00 95.75 90 SER A CA 1
ATOM 729 C C . SER A 1 90 ? -5.902 -1.824 -4.343 1.00 95.75 90 SER A C 1
ATOM 731 O O . SER A 1 90 ? -5.660 -1.609 -3.147 1.00 95.75 90 SER A O 1
ATOM 733 N N . PRO A 1 91 ? -6.555 -2.936 -4.739 1.00 95.56 91 PRO A N 1
ATOM 734 C CA . PRO A 1 91 ? -7.081 -3.887 -3.773 1.00 95.56 91 PRO A CA 1
ATOM 735 C C . PRO A 1 91 ? -6.025 -4.437 -2.791 1.00 95.56 91 PRO A C 1
ATOM 737 O O . PRO A 1 91 ? -6.315 -4.436 -1.594 1.00 95.56 91 PRO A O 1
ATOM 740 N N . PRO A 1 92 ? -4.795 -4.817 -3.205 1.00 95.44 92 PRO A N 1
ATOM 741 C CA . PRO A 1 92 ? -3.780 -5.309 -2.269 1.00 95.44 92 PRO A CA 1
ATOM 742 C C . PRO A 1 92 ? -3.332 -4.273 -1.230 1.00 95.44 92 PRO A C 1
ATOM 744 O O . PRO A 1 92 ? -3.151 -4.631 -0.069 1.00 95.44 92 PRO A O 1
ATOM 747 N N . VAL A 1 93 ? -3.204 -2.993 -1.604 1.00 97.00 93 VAL A N 1
ATOM 748 C CA . VAL A 1 93 ? -2.822 -1.914 -0.667 1.00 97.00 93 VAL A CA 1
ATOM 749 C C . VAL A 1 93 ? -3.924 -1.681 0.367 1.00 97.00 93 VAL A C 1
ATOM 751 O O . VAL A 1 93 ? -3.662 -1.574 1.568 1.00 97.00 93 VAL A O 1
ATOM 754 N N . ARG A 1 94 ? -5.184 -1.676 -0.079 1.00 96.25 94 ARG A N 1
ATOM 755 C CA . ARG A 1 94 ? -6.359 -1.566 0.798 1.00 96.25 94 ARG A CA 1
ATOM 756 C C . ARG A 1 94 ? -6.458 -2.728 1.787 1.00 96.25 94 ARG A C 1
ATOM 758 O O . ARG A 1 94 ? -6.762 -2.506 2.960 1.00 96.25 94 ARG A O 1
ATOM 765 N N . VAL A 1 95 ? -6.173 -3.949 1.336 1.00 95.44 95 VAL A N 1
ATOM 766 C CA . VAL A 1 95 ? -6.120 -5.147 2.190 1.00 95.44 95 VAL A CA 1
ATOM 767 C C . VAL A 1 95 ? -4.982 -5.056 3.203 1.00 95.44 95 VAL A C 1
ATOM 769 O O . VAL A 1 95 ? -5.214 -5.278 4.392 1.00 95.44 95 VAL A O 1
ATOM 772 N N . ALA A 1 96 ? -3.786 -4.640 2.774 1.00 96.06 96 ALA A N 1
ATOM 773 C CA . ALA A 1 96 ? -2.649 -4.436 3.668 1.00 96.06 96 ALA A CA 1
ATOM 774 C C . ALA A 1 96 ? -2.985 -3.448 4.797 1.00 96.06 96 ALA A C 1
ATOM 776 O O . ALA A 1 96 ? -2.680 -3.708 5.962 1.00 96.06 96 ALA A O 1
ATOM 777 N N . PHE A 1 97 ? -3.668 -2.339 4.483 1.00 96.81 97 PHE A N 1
ATOM 778 C CA . PHE A 1 97 ? -4.094 -1.384 5.508 1.00 96.81 97 PHE A CA 1
ATOM 779 C C . PHE A 1 97 ? -5.184 -1.944 6.432 1.00 96.81 97 PHE A C 1
ATOM 781 O O . PHE A 1 97 ? -5.141 -1.704 7.639 1.00 96.81 97 PHE A O 1
ATOM 788 N N . SER A 1 98 ? -6.145 -2.704 5.894 1.00 94.94 98 SER A N 1
ATOM 789 C CA . SE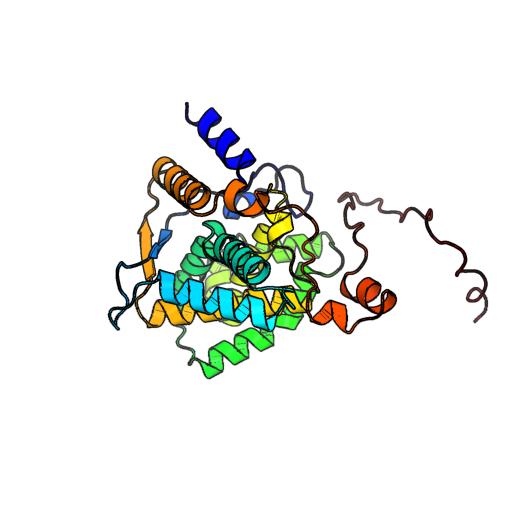R A 1 98 ? -7.174 -3.367 6.708 1.00 94.94 98 SER A CA 1
ATOM 790 C C . SER A 1 98 ? -6.536 -4.278 7.757 1.00 94.94 98 SER A C 1
ATOM 792 O O . SER A 1 98 ? -6.849 -4.167 8.941 1.00 94.94 98 SER A O 1
ATOM 794 N N . HIS A 1 99 ? -5.577 -5.109 7.342 1.00 93.38 99 HIS A N 1
ATOM 795 C CA . HIS A 1 99 ? -4.824 -5.964 8.255 1.00 93.38 99 HIS A CA 1
ATOM 796 C C . HIS A 1 99 ? -3.962 -5.178 9.245 1.00 93.38 99 HIS A C 1
ATOM 798 O O . HIS A 1 99 ? -3.869 -5.560 10.411 1.00 93.38 99 HIS A O 1
ATOM 804 N N . PHE A 1 100 ? -3.328 -4.088 8.801 1.00 95.31 100 PHE A N 1
ATOM 805 C CA . PHE A 1 100 ? -2.583 -3.205 9.693 1.00 95.31 100 PHE A CA 1
ATOM 806 C C . PHE A 1 100 ? -3.489 -2.693 10.817 1.00 95.31 100 PHE A C 1
ATOM 808 O O . PHE A 1 100 ? -3.144 -2.838 11.985 1.00 95.31 100 PHE A O 1
ATOM 815 N N . MET A 1 101 ? -4.661 -2.140 10.486 1.00 94.94 101 MET A N 1
ATOM 816 C CA . MET A 1 101 ? -5.575 -1.573 11.481 1.00 94.94 101 MET A CA 1
ATOM 817 C C . MET A 1 101 ? -6.217 -2.627 12.382 1.00 94.94 101 MET A C 1
ATOM 819 O O . MET A 1 101 ? -6.394 -2.363 13.569 1.00 94.94 101 MET A O 1
ATOM 823 N N . GLU A 1 102 ? -6.549 -3.803 11.849 1.00 92.62 102 GLU A N 1
ATOM 824 C CA . GLU A 1 102 ? -7.054 -4.938 12.628 1.00 92.62 102 GLU A CA 1
ATOM 825 C C . GLU A 1 102 ? -6.092 -5.289 13.768 1.00 92.62 102 GLU A C 1
ATOM 827 O O . GLU A 1 102 ? -6.460 -5.196 14.939 1.00 92.62 102 GLU A O 1
ATOM 832 N N . TRP A 1 103 ? -4.835 -5.587 13.435 1.00 93.88 103 TRP A N 1
ATOM 833 C CA . TRP A 1 103 ? -3.821 -5.950 14.423 1.00 93.88 103 TRP A CA 1
ATOM 834 C C . TRP A 1 103 ? -3.406 -4.779 15.305 1.00 93.88 103 TRP A C 1
ATOM 836 O O . TRP A 1 103 ? -3.225 -4.945 16.508 1.00 93.88 103 TRP A O 1
ATOM 846 N N . TYR A 1 104 ? -3.313 -3.576 14.742 1.00 95.19 104 TYR A N 1
ATOM 847 C CA . TYR A 1 104 ? -3.008 -2.374 15.511 1.00 95.19 104 TYR A CA 1
ATOM 848 C C . TYR A 1 104 ? -4.034 -2.137 16.627 1.00 95.19 104 TYR A C 1
ATOM 850 O O . TYR A 1 104 ? -3.662 -1.795 17.750 1.00 95.19 104 TYR A O 1
ATOM 858 N N . ASN A 1 105 ? -5.319 -2.357 16.332 1.00 93.94 105 ASN A N 1
ATOM 859 C CA . ASN A 1 105 ? -6.398 -2.240 17.306 1.00 93.94 105 ASN A CA 1
ATOM 860 C C . ASN A 1 105 ? -6.433 -3.432 18.274 1.00 93.94 105 ASN A C 1
ATOM 862 O O . ASN A 1 105 ? -6.598 -3.218 19.473 1.00 93.94 105 ASN A O 1
ATOM 866 N N . LEU A 1 106 ? -6.258 -4.661 17.776 1.00 94.31 106 LEU A N 1
ATOM 867 C CA . LEU A 1 106 ? -6.270 -5.885 18.586 1.00 94.31 106 LEU A CA 1
ATOM 868 C C . LEU A 1 106 ? -5.160 -5.884 19.648 1.00 94.31 106 LEU A C 1
ATOM 870 O O . LEU A 1 106 ? -5.405 -6.251 20.794 1.00 94.31 106 LEU A O 1
ATOM 874 N N . LEU A 1 107 ? -3.969 -5.398 19.295 1.00 95.25 107 LEU A N 1
ATOM 875 C CA . LEU A 1 107 ? -2.831 -5.248 20.211 1.00 95.25 107 LEU A CA 1
ATOM 876 C C . LEU A 1 107 ? -2.916 -3.980 21.080 1.00 95.25 107 LEU A C 1
ATOM 878 O O . LEU A 1 107 ? -2.023 -3.703 21.877 1.00 95.25 107 LEU A O 1
ATOM 882 N N . GLY A 1 108 ? -3.988 -3.193 20.945 1.00 95.31 108 GLY A N 1
ATOM 883 C CA . GLY A 1 108 ? -4.260 -2.039 21.799 1.00 95.31 108 GLY A CA 1
ATOM 884 C C . GLY A 1 108 ? -3.346 -0.833 21.565 1.00 95.31 108 GLY A C 1
ATOM 885 O O . GLY A 1 108 ? -3.221 0.016 22.452 1.00 95.31 108 GLY A O 1
ATOM 886 N N . PHE A 1 109 ? -2.710 -0.714 20.396 1.00 95.94 109 PHE A N 1
ATOM 887 C CA . PHE A 1 109 ? -1.811 0.403 20.118 1.00 95.94 109 PHE A CA 1
ATOM 888 C C . PHE A 1 109 ? -2.558 1.729 19.950 1.00 95.94 109 PHE A C 1
ATOM 890 O O . PHE A 1 109 ? -3.597 1.823 19.301 1.00 95.94 109 PHE A O 1
ATOM 897 N N . LYS A 1 110 ? -1.995 2.796 20.532 1.00 93.81 110 LYS A N 1
ATOM 898 C CA . LYS A 1 110 ? -2.547 4.163 20.500 1.00 93.81 110 LYS A CA 1
ATOM 899 C C . LYS A 1 110 ? -1.441 5.210 20.355 1.00 93.81 110 LYS A C 1
ATOM 901 O O . LYS A 1 110 ? -1.305 6.112 21.176 1.00 93.81 110 LYS A O 1
ATOM 906 N N . LEU A 1 111 ? -0.607 5.064 19.328 1.00 91.88 111 LEU A N 1
ATOM 907 C CA . LEU A 1 111 ? 0.436 6.050 19.035 1.00 91.88 111 LEU A CA 1
ATOM 908 C C . LEU A 1 111 ? -0.201 7.370 18.585 1.00 91.88 111 LEU A C 1
ATOM 910 O O . LEU A 1 111 ? -1.051 7.377 17.693 1.00 91.88 111 LEU A O 1
ATOM 914 N N . SER A 1 112 ? 0.265 8.481 19.156 1.00 90.19 112 SER A N 1
ATOM 915 C CA . SER A 1 112 ? 0.013 9.819 18.607 1.00 90.19 112 SER A CA 1
ATOM 916 C C . SER A 1 112 ? 0.588 9.952 17.194 1.00 90.19 112 SER A C 1
ATOM 918 O O . SER A 1 112 ? 1.532 9.242 16.842 1.00 90.19 112 SER A O 1
ATOM 920 N N . ASP A 1 113 ? 0.098 10.914 16.409 1.00 84.06 113 ASP A N 1
ATOM 921 C CA . ASP A 1 113 ? 0.617 11.200 15.062 1.00 84.06 113 ASP A CA 1
ATOM 922 C C . ASP A 1 113 ? 2.142 11.371 15.059 1.00 84.06 113 ASP A C 1
ATOM 924 O O . ASP A 1 113 ? 2.841 10.778 14.243 1.00 84.06 113 ASP A O 1
ATOM 928 N N . ARG A 1 114 ? 2.689 12.106 16.037 1.00 85.69 114 ARG A N 1
ATOM 929 C CA . ARG A 1 114 ? 4.140 12.314 16.162 1.00 85.69 114 ARG A CA 1
ATOM 930 C C . ARG A 1 114 ? 4.894 11.011 16.427 1.00 85.69 114 ARG A C 1
ATOM 932 O O . ARG A 1 114 ? 5.973 10.811 15.874 1.00 85.69 114 ARG A O 1
ATOM 939 N N . GLN A 1 115 ? 4.370 10.146 17.296 1.00 91.12 115 GLN A N 1
ATOM 940 C CA . GLN A 1 115 ? 4.980 8.841 17.568 1.00 91.12 115 GLN A CA 1
ATOM 941 C C . GLN A 1 115 ? 4.879 7.921 16.351 1.00 91.12 115 GLN A C 1
ATOM 943 O O . GLN A 1 115 ? 5.842 7.228 16.038 1.00 91.12 115 GLN A O 1
ATOM 948 N N . PHE A 1 116 ? 3.750 7.953 15.644 1.00 91.31 116 PHE A N 1
ATOM 949 C CA . PHE A 1 116 ? 3.545 7.169 14.436 1.00 91.31 116 PHE A CA 1
ATOM 950 C C . PHE A 1 116 ? 4.502 7.592 13.317 1.00 91.31 116 PHE A C 1
ATOM 952 O O . PHE A 1 116 ? 5.195 6.745 12.765 1.00 91.31 116 PHE A O 1
ATOM 959 N N . SER A 1 117 ? 4.639 8.895 13.055 1.00 87.56 117 SER A N 1
ATOM 960 C CA . SER A 1 117 ? 5.601 9.415 12.075 1.00 87.56 117 SER A CA 1
ATOM 961 C C . SER A 1 117 ? 7.047 9.072 12.434 1.00 87.56 117 SER A C 1
ATOM 963 O O . SER A 1 117 ? 7.837 8.736 11.559 1.00 87.56 117 SER A O 1
ATOM 965 N N . ARG A 1 118 ? 7.409 9.097 13.724 1.00 87.75 118 ARG A N 1
ATOM 966 C CA . ARG A 1 118 ? 8.736 8.643 14.175 1.00 87.75 118 ARG A CA 1
ATOM 967 C C . ARG A 1 118 ? 8.951 7.153 13.930 1.00 87.75 118 ARG A C 1
ATOM 969 O O . ARG A 1 118 ? 10.030 6.779 13.487 1.00 87.75 118 ARG A O 1
ATOM 976 N N . ALA A 1 119 ? 7.943 6.324 14.196 1.00 90.50 119 ALA A N 1
ATOM 977 C CA . ALA A 1 119 ? 8.009 4.895 13.910 1.00 90.50 119 ALA A CA 1
ATOM 978 C C . ALA A 1 119 ? 8.153 4.635 12.402 1.00 90.50 119 ALA A C 1
ATOM 980 O O . ALA A 1 119 ? 8.983 3.822 12.015 1.00 90.50 119 ALA A O 1
ATOM 981 N N . LEU A 1 120 ? 7.428 5.382 11.558 1.00 90.75 120 LEU A N 1
ATOM 982 C CA . LEU A 1 120 ? 7.568 5.316 10.100 1.00 90.75 120 LEU A CA 1
ATOM 983 C C . LEU A 1 120 ? 8.995 5.617 9.640 1.00 90.75 120 LEU A C 1
ATOM 985 O O . LEU A 1 120 ? 9.516 4.882 8.816 1.00 90.75 120 LEU A O 1
ATOM 989 N N . VAL A 1 121 ? 9.640 6.653 10.182 1.00 88.94 121 VAL A N 1
ATOM 990 C CA . VAL A 1 121 ? 11.040 6.976 9.848 1.00 88.94 121 VAL A CA 1
ATOM 991 C C . VAL A 1 121 ? 11.991 5.888 10.349 1.00 88.94 121 VAL A C 1
ATOM 993 O O . VAL A 1 121 ? 12.889 5.469 9.625 1.00 88.94 121 VAL A O 1
ATOM 996 N N . ALA A 1 122 ? 11.778 5.387 11.567 1.00 87.62 122 ALA A N 1
ATOM 997 C CA . ALA A 1 122 ? 12.650 4.385 12.177 1.00 87.62 122 ALA A CA 1
ATOM 998 C C . ALA A 1 122 ? 12.665 3.044 11.422 1.00 87.62 122 ALA A C 1
ATOM 1000 O O . ALA A 1 122 ? 13.678 2.349 11.448 1.00 87.62 122 ALA A O 1
ATOM 1001 N N . VAL A 1 123 ? 11.574 2.674 10.743 1.00 93.44 123 VAL A N 1
ATOM 1002 C CA . VAL A 1 123 ? 11.518 1.422 9.971 1.00 93.44 123 VAL A CA 1
ATOM 1003 C C . VAL A 1 123 ? 12.173 1.514 8.594 1.00 93.44 123 VAL A C 1
ATOM 1005 O O . VAL A 1 123 ? 12.461 0.472 8.010 1.00 93.44 123 VAL A O 1
ATOM 1008 N N . GLN A 1 124 ? 12.412 2.719 8.060 1.00 89.81 124 GLN A N 1
ATOM 1009 C CA . GLN A 1 124 ? 12.879 2.894 6.678 1.00 89.81 124 GLN A CA 1
ATOM 1010 C C . GLN A 1 124 ? 14.186 2.141 6.382 1.00 89.81 124 GLN A C 1
ATOM 1012 O O . GLN A 1 124 ? 14.208 1.420 5.386 1.00 89.81 124 GLN A O 1
ATOM 1017 N N . PRO A 1 125 ? 15.239 2.199 7.227 1.00 89.56 125 PRO A N 1
ATOM 1018 C CA . PRO A 1 125 ? 16.485 1.483 6.944 1.00 89.56 125 PRO A CA 1
ATOM 1019 C C . PRO A 1 125 ? 16.306 -0.040 6.954 1.00 89.56 125 PRO A C 1
ATOM 1021 O O . PRO A 1 125 ? 16.895 -0.745 6.137 1.00 89.56 125 PRO A O 1
ATOM 1024 N N . VAL A 1 126 ? 15.460 -0.552 7.857 1.00 91.94 126 VAL A N 1
ATOM 1025 C CA . VAL A 1 126 ? 15.157 -1.988 7.957 1.00 91.94 126 VAL A CA 1
ATOM 1026 C C . VAL A 1 126 ? 14.407 -2.450 6.713 1.00 91.94 126 VAL A C 1
ATOM 1028 O O . VAL A 1 126 ? 14.793 -3.433 6.088 1.00 91.94 126 VAL A O 1
ATOM 1031 N N . PHE A 1 127 ? 13.376 -1.702 6.315 1.00 93.88 127 PHE A N 1
ATOM 1032 C CA . PHE A 1 127 ? 12.626 -1.962 5.092 1.00 93.88 127 PHE A CA 1
ATOM 1033 C C . PHE A 1 127 ? 13.529 -1.929 3.855 1.00 93.88 127 PHE A C 1
ATOM 1035 O O . PHE A 1 127 ? 13.445 -2.821 3.014 1.00 93.88 127 PHE A O 1
ATOM 1042 N N . GLN A 1 128 ? 14.428 -0.945 3.764 1.00 88.81 128 GLN A N 1
ATOM 1043 C CA . GLN A 1 128 ? 15.344 -0.823 2.635 1.00 88.81 128 GLN A CA 1
ATOM 1044 C C . GLN A 1 128 ? 16.294 -2.014 2.527 1.00 88.81 128 GLN A C 1
ATOM 1046 O O . GLN A 1 128 ? 16.423 -2.608 1.456 1.00 88.81 128 GLN A O 1
ATOM 1051 N N . GLY A 1 129 ? 16.913 -2.401 3.646 1.00 85.12 129 GLY A N 1
ATOM 1052 C CA . GLY A 1 129 ? 17.784 -3.573 3.699 1.00 85.12 129 GLY A CA 1
ATOM 1053 C C . GLY A 1 129 ? 17.049 -4.871 3.356 1.00 85.12 129 GLY A C 1
ATOM 1054 O O . GLY A 1 129 ? 17.626 -5.751 2.714 1.00 85.12 129 GLY A O 1
ATOM 1055 N N . LEU A 1 130 ? 15.774 -4.971 3.740 1.00 88.81 130 LEU A N 1
ATOM 1056 C CA . LEU A 1 130 ? 14.931 -6.131 3.474 1.00 88.81 130 LEU A CA 1
ATOM 1057 C C . LEU A 1 130 ? 14.486 -6.208 2.004 1.00 88.81 130 LEU A C 1
ATOM 1059 O O . LEU A 1 130 ? 14.598 -7.269 1.404 1.00 88.81 130 LEU A O 1
ATOM 1063 N N . MET A 1 131 ? 14.015 -5.114 1.403 1.00 90.00 131 MET A N 1
ATOM 1064 C CA . MET A 1 131 ? 13.399 -5.159 0.067 1.00 90.00 131 MET A CA 1
ATOM 1065 C C . MET A 1 131 ? 14.352 -4.870 -1.096 1.00 90.00 131 MET A C 1
ATOM 1067 O O . MET A 1 131 ? 14.121 -5.378 -2.193 1.00 90.00 131 MET A O 1
ATOM 1071 N N . PHE A 1 132 ? 15.405 -4.072 -0.885 1.00 87.19 132 PHE A N 1
ATOM 1072 C CA . PHE A 1 132 ? 16.278 -3.593 -1.970 1.00 87.19 132 PHE A CA 1
ATOM 1073 C C . PHE A 1 132 ? 17.715 -4.111 -1.904 1.00 87.19 132 PHE A C 1
ATOM 1075 O O . PHE A 1 132 ? 18.488 -3.884 -2.830 1.00 87.19 132 PHE A O 1
ATOM 1082 N N . GLY A 1 133 ? 18.106 -4.819 -0.845 1.00 81.88 133 GLY A N 1
ATOM 1083 C CA . GLY A 1 133 ? 19.403 -5.488 -0.847 1.00 81.88 133 GLY A CA 1
ATOM 1084 C C . GLY A 1 133 ? 19.406 -6.762 -1.713 1.00 81.88 133 GLY A C 1
ATOM 1085 O O . GLY A 1 133 ? 18.363 -7.267 -2.123 1.00 81.88 133 GLY A O 1
ATOM 1086 N N . VAL A 1 134 ? 20.583 -7.386 -1.858 1.00 81.06 134 VAL A N 1
ATOM 1087 C CA . VAL A 1 134 ? 20.782 -8.687 -2.539 1.00 81.06 134 VAL A CA 1
ATOM 1088 C C . VAL A 1 134 ? 19.771 -9.761 -2.101 1.00 81.06 134 VAL A C 1
ATOM 1090 O O . VAL A 1 134 ? 19.744 -10.139 -0.931 1.00 81.06 134 VAL A O 1
ATOM 1093 N N . LYS A 1 135 ? 18.959 -10.276 -3.030 1.00 82.81 135 LYS A N 1
ATOM 1094 C CA . LYS A 1 135 ? 17.979 -11.339 -2.755 1.00 82.81 135 LYS A CA 1
ATOM 1095 C C . LYS A 1 135 ? 18.690 -12.648 -2.384 1.00 82.81 135 LYS A C 1
ATOM 1097 O O . LYS A 1 135 ? 19.221 -13.328 -3.253 1.00 82.81 135 LYS A O 1
ATOM 1102 N N . THR A 1 136 ? 18.694 -12.996 -1.100 1.00 85.06 136 THR A N 1
ATOM 1103 C CA . THR A 1 136 ? 19.181 -14.285 -0.580 1.00 85.06 136 THR A CA 1
ATOM 1104 C C . THR A 1 136 ? 18.011 -15.116 -0.053 1.00 85.06 136 THR A C 1
ATOM 1106 O O . THR A 1 136 ? 16.976 -14.551 0.304 1.00 85.06 136 THR A O 1
ATOM 1109 N N . ALA A 1 137 ? 18.174 -16.440 0.048 1.00 85.81 137 ALA A N 1
ATOM 1110 C CA . ALA A 1 137 ? 17.139 -17.330 0.588 1.00 85.81 137 ALA A CA 1
ATOM 1111 C C . ALA A 1 137 ? 16.669 -16.895 1.991 1.00 85.81 137 ALA A C 1
ATOM 1113 O O . ALA A 1 137 ? 15.481 -16.665 2.192 1.00 85.81 137 ALA A O 1
ATOM 1114 N N . ALA A 1 138 ? 17.607 -16.634 2.909 1.00 85.50 138 ALA A N 1
ATOM 1115 C CA . ALA A 1 138 ? 17.298 -16.167 4.265 1.00 85.50 138 ALA A CA 1
ATOM 1116 C C . ALA A 1 138 ? 16.520 -14.837 4.289 1.00 85.50 138 ALA A C 1
ATOM 1118 O O . ALA A 1 138 ? 15.674 -14.607 5.148 1.00 85.50 138 ALA A O 1
ATOM 1119 N N . ARG A 1 139 ? 16.784 -13.937 3.333 1.00 86.44 139 ARG A N 1
ATOM 1120 C CA . ARG A 1 139 ? 16.043 -12.676 3.225 1.00 86.44 139 ARG A CA 1
ATOM 1121 C C . ARG A 1 139 ? 14.629 -12.889 2.701 1.00 86.44 139 ARG A C 1
ATOM 1123 O O . ARG A 1 139 ? 13.710 -12.229 3.169 1.00 86.44 139 ARG A O 1
ATOM 1130 N N . ILE A 1 140 ? 14.462 -13.787 1.733 1.00 87.69 140 ILE A N 1
ATOM 1131 C CA . ILE A 1 140 ? 13.146 -14.165 1.212 1.00 87.69 140 ILE A CA 1
ATOM 1132 C C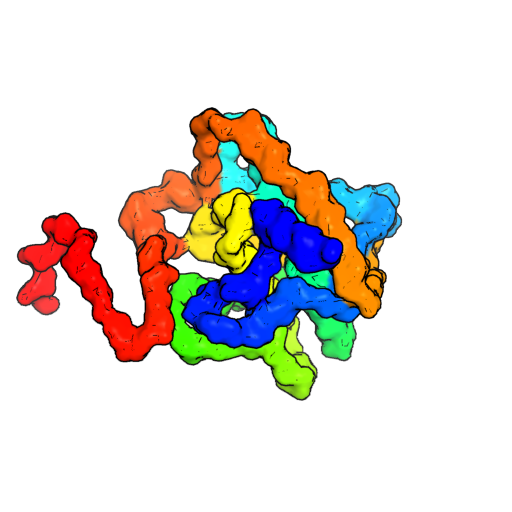 . ILE A 1 140 ? 12.308 -14.802 2.326 1.00 87.69 140 ILE A C 1
ATOM 1134 O O . ILE A 1 140 ? 11.147 -14.441 2.484 1.00 87.69 140 ILE A O 1
ATOM 1138 N N . GLU A 1 141 ? 12.898 -15.681 3.137 1.00 87.81 141 GLU A N 1
ATOM 1139 C CA . GLU A 1 141 ? 12.239 -16.264 4.312 1.00 87.81 141 GLU A CA 1
ATOM 1140 C C . GLU A 1 141 ? 11.798 -15.183 5.307 1.00 87.81 141 GLU A C 1
ATOM 1142 O O . GLU A 1 141 ? 10.618 -15.117 5.644 1.00 87.81 141 GLU A O 1
ATOM 1147 N N . ALA A 1 142 ? 12.686 -14.248 5.663 1.00 89.44 142 ALA A N 1
ATOM 1148 C CA . ALA A 1 142 ? 12.332 -13.121 6.530 1.00 89.44 142 ALA A CA 1
ATOM 1149 C C . ALA A 1 142 ? 11.202 -12.243 5.949 1.00 89.44 142 ALA A C 1
ATOM 1151 O O . ALA A 1 142 ? 10.368 -11.722 6.683 1.00 89.44 142 ALA A O 1
ATOM 1152 N N . ILE A 1 143 ? 11.141 -12.067 4.625 1.00 91.06 143 ILE A N 1
ATOM 1153 C CA . ILE A 1 143 ? 10.035 -11.362 3.956 1.00 91.06 143 ILE A CA 1
ATOM 1154 C C . ILE A 1 143 ? 8.730 -12.152 4.072 1.00 91.06 143 ILE A C 1
ATOM 1156 O O . ILE A 1 143 ? 7.684 -11.565 4.352 1.00 91.06 143 ILE A O 1
ATOM 1160 N N . HIS A 1 144 ? 8.774 -13.468 3.871 1.00 90.88 144 HIS A N 1
ATOM 1161 C CA . HIS A 1 144 ? 7.602 -14.334 3.966 1.00 90.88 144 HIS A CA 1
ATOM 1162 C C . HIS A 1 144 ? 6.976 -14.324 5.367 1.00 90.88 144 HIS A C 1
ATOM 1164 O O . HIS A 1 144 ? 5.746 -14.305 5.463 1.00 90.88 144 HIS A O 1
ATOM 1170 N N . GLU A 1 145 ? 7.789 -14.228 6.424 1.00 90.75 145 GLU A N 1
ATOM 1171 C CA . GLU A 1 145 ? 7.318 -14.047 7.807 1.00 90.75 145 GLU A CA 1
ATOM 1172 C C . GLU A 1 145 ? 6.473 -12.775 7.979 1.00 90.75 145 GLU A C 1
ATOM 1174 O O . GLU A 1 145 ? 5.538 -12.750 8.775 1.00 90.75 145 GLU A O 1
ATOM 1179 N N . TYR A 1 146 ? 6.721 -11.720 7.196 1.00 92.31 146 TYR A N 1
ATOM 1180 C CA . TYR A 1 146 ? 5.862 -10.532 7.203 1.00 92.31 146 TYR A CA 1
ATOM 1181 C C . TYR A 1 146 ? 4.566 -10.715 6.399 1.00 92.31 146 TYR A C 1
ATOM 1183 O O . TYR A 1 146 ? 3.570 -10.054 6.699 1.00 92.31 146 TYR A O 1
ATOM 1191 N N . ILE A 1 147 ? 4.527 -11.596 5.397 1.00 89.75 147 ILE A N 1
ATOM 1192 C CA . ILE A 1 147 ? 3.318 -11.826 4.587 1.00 89.75 147 ILE A CA 1
ATOM 1193 C C . ILE A 1 147 ? 2.330 -12.713 5.351 1.00 89.75 147 ILE A C 1
ATOM 1195 O O . ILE A 1 147 ? 1.176 -12.315 5.561 1.00 89.75 147 ILE A O 1
ATOM 1199 N N . VAL A 1 148 ? 2.807 -13.878 5.801 1.00 87.62 148 VAL A N 1
ATOM 1200 C CA . VAL A 1 148 ? 2.027 -14.906 6.507 1.00 87.62 148 VAL A CA 1
ATOM 1201 C C . VAL A 1 148 ? 2.672 -15.191 7.869 1.00 87.62 148 VAL A C 1
ATOM 1203 O O . VAL A 1 148 ? 3.267 -16.250 8.061 1.00 87.62 148 VAL A O 1
ATOM 1206 N N . PRO A 1 149 ? 2.597 -14.240 8.814 1.00 85.19 149 PRO A N 1
ATOM 1207 C CA . PRO A 1 149 ? 3.133 -14.442 10.154 1.00 85.19 149 PRO A CA 1
ATOM 1208 C C . PRO A 1 149 ? 2.335 -15.488 10.934 1.00 85.19 149 PRO A C 1
ATOM 1210 O O . PRO A 1 149 ? 1.108 -15.578 10.807 1.00 85.19 149 PRO A O 1
ATOM 1213 N N . GLU A 1 150 ? 3.011 -16.219 11.817 1.00 83.56 150 GLU A N 1
ATOM 1214 C CA . GLU A 1 150 ? 2.321 -17.043 12.803 1.00 83.56 150 GLU A CA 1
ATOM 1215 C C . GLU A 1 150 ? 1.538 -16.152 13.780 1.00 83.56 150 GLU A C 1
ATOM 1217 O O . GLU A 1 150 ? 2.014 -15.120 14.257 1.00 83.56 150 GLU A O 1
ATOM 1222 N N . THR A 1 151 ? 0.294 -16.535 14.081 1.00 79.31 151 THR A N 1
ATOM 1223 C CA . THR A 1 151 ? -0.614 -15.704 14.894 1.00 79.31 151 THR A CA 1
ATOM 1224 C C . THR A 1 151 ? -0.083 -15.477 16.312 1.00 79.31 151 THR A C 1
ATOM 1226 O O . THR A 1 151 ? -0.304 -14.409 16.879 1.00 79.31 151 THR A O 1
ATOM 1229 N N . GLU A 1 152 ? 0.618 -16.455 16.893 1.00 80.06 152 GLU A N 1
ATOM 1230 C CA . GLU A 1 152 ? 1.234 -16.307 18.217 1.00 80.06 152 GLU A CA 1
ATOM 1231 C C . GLU A 1 152 ? 2.391 -15.303 18.202 1.00 80.06 152 GLU A C 1
ATOM 1233 O O . GLU A 1 152 ? 2.474 -14.463 19.101 1.00 80.06 152 GLU A O 1
ATOM 1238 N N . ASP A 1 153 ? 3.202 -15.296 17.144 1.00 83.88 153 ASP A N 1
ATOM 1239 C CA . ASP A 1 153 ? 4.279 -14.319 16.979 1.00 83.88 153 ASP A CA 1
ATOM 1240 C C . ASP A 1 153 ? 3.717 -12.904 16.841 1.00 83.88 153 ASP A C 1
ATOM 1242 O O . ASP A 1 153 ? 4.209 -11.967 17.477 1.00 83.88 153 ASP A O 1
ATOM 1246 N N . MET A 1 154 ? 2.621 -12.745 16.086 1.00 86.31 154 MET A N 1
ATOM 1247 C CA . MET A 1 154 ? 1.964 -11.446 15.909 1.00 86.31 154 MET A CA 1
ATOM 1248 C C . MET A 1 154 ? 1.501 -10.813 17.222 1.00 86.31 154 MET A C 1
ATOM 1250 O O . MET A 1 154 ? 1.477 -9.586 17.326 1.00 86.31 154 MET A O 1
ATOM 1254 N N . LYS A 1 155 ? 1.161 -11.605 18.247 1.00 88.88 155 LYS A N 1
ATOM 1255 C CA . LYS A 1 155 ? 0.748 -11.069 19.557 1.00 88.88 155 LYS A CA 1
ATOM 1256 C C . LYS A 1 155 ? 1.856 -10.285 20.259 1.00 88.88 155 LYS A C 1
ATOM 1258 O O . LYS A 1 155 ? 1.561 -9.465 21.125 1.00 88.88 155 LYS A O 1
ATOM 1263 N N . GLN A 1 156 ? 3.112 -10.528 19.892 1.00 90.50 156 GLN A N 1
ATOM 1264 C CA . GLN A 1 156 ? 4.284 -9.860 20.458 1.00 90.50 156 GLN A CA 1
ATOM 1265 C C . GLN A 1 156 ? 4.799 -8.724 19.570 1.00 90.50 156 GLN A C 1
ATOM 1267 O O . GLN A 1 156 ? 5.784 -8.063 19.909 1.00 90.50 156 GLN A O 1
ATOM 1272 N N . TRP A 1 157 ? 4.159 -8.486 18.423 1.00 94.31 157 TRP A N 1
ATOM 1273 C CA . TRP A 1 157 ? 4.648 -7.505 17.473 1.00 94.31 157 TRP A CA 1
ATOM 1274 C C . TRP A 1 157 ? 4.521 -6.085 17.989 1.00 94.31 157 TRP A C 1
ATOM 1276 O O . TRP A 1 157 ? 3.522 -5.684 18.568 1.00 94.31 157 TRP A O 1
ATOM 1286 N N . THR A 1 158 ? 5.531 -5.285 17.689 1.00 95.06 158 THR A N 1
ATOM 1287 C CA . THR A 1 158 ? 5.551 -3.843 17.911 1.00 95.06 158 THR A CA 1
ATOM 1288 C C . THR A 1 158 ? 4.828 -3.098 16.780 1.00 95.06 158 THR A C 1
ATOM 1290 O O . THR A 1 158 ? 4.682 -3.623 15.670 1.00 95.06 158 THR A O 1
ATOM 1293 N N . PRO A 1 159 ? 4.457 -1.817 16.980 1.00 94.62 159 PRO A N 1
ATOM 1294 C CA . PRO A 1 159 ? 3.948 -0.981 15.892 1.00 94.62 159 PRO A CA 1
ATOM 1295 C C . PRO A 1 159 ? 4.886 -0.925 14.677 1.00 94.62 159 PRO A C 1
ATOM 1297 O O . PRO A 1 159 ? 4.413 -0.868 13.546 1.00 94.62 159 PRO A O 1
ATOM 1300 N N . SER A 1 160 ? 6.203 -0.976 14.898 1.00 95.06 160 SER A N 1
ATOM 1301 C CA . SER A 1 160 ? 7.208 -0.985 13.831 1.00 95.06 160 SER A CA 1
ATOM 1302 C C . SER A 1 160 ? 7.135 -2.247 12.968 1.00 95.06 160 SER A C 1
ATOM 1304 O O . SER A 1 160 ? 7.243 -2.145 11.751 1.00 95.06 160 SER A O 1
ATOM 1306 N N . GLN A 1 161 ? 6.889 -3.421 13.560 1.00 95.81 161 GLN A N 1
ATOM 1307 C CA . GLN A 1 161 ? 6.704 -4.669 12.804 1.00 95.81 161 GLN A CA 1
ATOM 1308 C C . GLN A 1 161 ? 5.413 -4.650 11.978 1.00 95.81 161 GLN A C 1
ATOM 1310 O O . GLN A 1 161 ? 5.422 -5.070 10.823 1.00 95.81 161 GLN A O 1
ATOM 1315 N N . LEU A 1 162 ? 4.325 -4.079 12.511 1.00 96.56 162 LEU A N 1
ATOM 1316 C CA . LEU A 1 162 ? 3.094 -3.882 11.736 1.00 96.56 162 LEU A CA 1
ATOM 1317 C C . LEU A 1 162 ? 3.290 -2.908 10.568 1.00 96.56 162 LEU A C 1
ATOM 1319 O O . LEU A 1 162 ? 2.777 -3.153 9.476 1.00 96.56 162 LEU A O 1
ATOM 1323 N N . ILE A 1 163 ? 4.040 -1.821 10.779 1.00 97.75 163 ILE A N 1
ATOM 1324 C CA . ILE A 1 163 ? 4.409 -0.900 9.699 1.00 97.75 163 ILE A CA 1
ATOM 1325 C C . ILE A 1 163 ? 5.241 -1.645 8.645 1.00 97.75 163 ILE A C 1
ATOM 1327 O O . ILE A 1 163 ? 4.907 -1.573 7.466 1.00 97.75 163 ILE A O 1
ATOM 1331 N N . LEU A 1 164 ? 6.285 -2.381 9.046 1.00 97.19 164 LEU A N 1
ATOM 1332 C CA . LEU A 1 164 ? 7.128 -3.149 8.121 1.00 97.19 164 LEU A CA 1
ATOM 1333 C C . LEU A 1 164 ? 6.305 -4.124 7.281 1.00 97.19 164 LEU A C 1
ATOM 1335 O O . LEU A 1 164 ? 6.450 -4.132 6.062 1.00 97.19 164 LEU A O 1
ATOM 1339 N N . ARG A 1 165 ? 5.379 -4.860 7.903 1.00 96.38 165 ARG A N 1
ATOM 1340 C CA . ARG A 1 165 ? 4.449 -5.747 7.197 1.00 96.38 165 ARG A CA 1
ATOM 1341 C C . ARG A 1 165 ? 3.657 -5.023 6.111 1.00 96.38 165 ARG A C 1
ATOM 1343 O O . ARG A 1 165 ? 3.579 -5.514 4.988 1.00 96.38 165 ARG A O 1
ATOM 1350 N N . PHE A 1 166 ? 3.091 -3.857 6.427 1.00 97.62 166 PHE A N 1
ATOM 1351 C CA . PHE A 1 166 ? 2.370 -3.051 5.441 1.00 97.62 166 PHE A CA 1
ATOM 1352 C C . PHE A 1 166 ? 3.272 -2.663 4.258 1.00 97.62 166 PHE A C 1
ATOM 1354 O O . PHE A 1 166 ? 2.869 -2.814 3.104 1.00 97.62 166 PHE A O 1
ATOM 1361 N N . LEU A 1 167 ? 4.491 -2.188 4.538 1.00 97.88 167 LEU A N 1
ATOM 1362 C CA . LEU A 1 167 ? 5.432 -1.750 3.505 1.00 97.88 167 LEU A CA 1
ATOM 1363 C C . LEU A 1 167 ? 5.873 -2.916 2.608 1.00 97.88 167 LEU A C 1
ATOM 1365 O O . LEU A 1 167 ? 5.829 -2.784 1.389 1.00 97.88 167 LEU A O 1
ATOM 1369 N N . VAL A 1 168 ? 6.238 -4.061 3.197 1.00 96.12 168 VAL A N 1
ATOM 1370 C CA . VAL A 1 168 ? 6.646 -5.282 2.478 1.00 96.12 168 VAL A CA 1
ATOM 1371 C C . VAL A 1 168 ? 5.546 -5.750 1.529 1.00 96.12 168 VAL A C 1
ATOM 1373 O O . VAL A 1 168 ? 5.797 -5.967 0.345 1.00 96.12 168 VAL A O 1
ATOM 1376 N N . TRP A 1 169 ? 4.312 -5.834 2.025 1.00 96.00 169 TRP A N 1
ATOM 1377 C CA . TRP A 1 169 ? 3.157 -6.243 1.229 1.00 96.00 169 TRP A CA 1
ATOM 1378 C C . TRP A 1 169 ? 2.930 -5.317 0.030 1.00 96.00 169 TRP A C 1
ATOM 1380 O O . TRP A 1 169 ? 2.732 -5.773 -1.098 1.00 96.00 169 TRP A O 1
ATOM 1390 N N . CYS A 1 170 ? 2.973 -4.003 0.264 1.00 96.88 170 CYS A N 1
ATOM 1391 C CA . CYS A 1 170 ? 2.774 -3.014 -0.790 1.00 96.88 170 CYS A CA 1
ATOM 1392 C C . CYS A 1 170 ? 3.912 -3.029 -1.815 1.00 96.88 170 CYS A C 1
ATOM 1394 O O . CYS A 1 170 ? 3.661 -2.829 -3.001 1.00 96.88 170 CYS A O 1
ATOM 1396 N N . GLU A 1 171 ? 5.145 -3.280 -1.383 1.00 95.44 171 GLU A N 1
ATOM 1397 C CA . GLU A 1 171 ? 6.305 -3.315 -2.268 1.00 95.44 171 GLU A CA 1
ATOM 1398 C C . GLU A 1 171 ? 6.330 -4.562 -3.152 1.00 95.44 171 GLU A C 1
ATOM 1400 O O . GLU A 1 171 ? 6.591 -4.445 -4.349 1.00 95.44 171 GLU A O 1
ATOM 1405 N N . ILE A 1 172 ? 5.977 -5.734 -2.611 1.00 93.00 172 ILE A N 1
ATOM 1406 C CA . ILE A 1 172 ? 5.783 -6.948 -3.421 1.00 93.00 172 ILE A CA 1
ATOM 1407 C C . ILE A 1 172 ? 4.716 -6.694 -4.483 1.00 93.00 172 ILE A C 1
ATOM 1409 O O . ILE A 1 172 ? 4.923 -6.996 -5.657 1.00 93.00 172 ILE A O 1
ATOM 1413 N N . TRP A 1 173 ? 3.600 -6.065 -4.101 1.00 94.00 173 TRP A N 1
ATOM 1414 C CA . TRP A 1 173 ? 2.567 -5.699 -5.062 1.00 94.00 173 TRP A CA 1
ATOM 1415 C C . TRP A 1 173 ? 3.073 -4.721 -6.131 1.00 94.00 173 TRP A C 1
ATOM 1417 O O . TRP A 1 173 ? 2.827 -4.930 -7.317 1.00 94.00 173 TRP A O 1
ATOM 1427 N N . ARG A 1 174 ? 3.816 -3.682 -5.738 1.00 92.75 174 ARG A N 1
ATOM 1428 C CA . ARG A 1 174 ? 4.379 -2.692 -6.667 1.00 92.75 174 ARG A CA 1
ATOM 1429 C C . ARG A 1 174 ? 5.311 -3.332 -7.696 1.00 92.75 174 ARG A C 1
ATOM 1431 O O . ARG A 1 174 ? 5.286 -2.949 -8.864 1.00 92.75 174 ARG A O 1
ATOM 1438 N N . GLN A 1 175 ? 6.121 -4.298 -7.260 1.00 88.69 175 GLN A N 1
ATOM 1439 C CA . GLN A 1 175 ? 7.078 -5.017 -8.102 1.00 88.69 175 GLN A CA 1
ATOM 1440 C C . GLN A 1 175 ? 6.464 -6.211 -8.854 1.00 88.69 175 GLN A C 1
ATOM 1442 O O . GLN A 1 175 ? 7.145 -6.825 -9.681 1.00 88.69 175 GLN A O 1
ATOM 1447 N N . GLN A 1 176 ? 5.194 -6.545 -8.606 1.00 85.50 176 GLN A N 1
ATOM 1448 C CA . GLN A 1 176 ? 4.511 -7.632 -9.297 1.00 85.50 176 GLN A CA 1
ATOM 1449 C C . GLN A 1 176 ? 4.469 -7.349 -10.798 1.00 85.50 176 GLN A C 1
ATOM 1451 O O . GLN A 1 176 ? 3.985 -6.300 -11.222 1.00 85.50 176 GLN A O 1
ATOM 1456 N N . LYS A 1 177 ? 4.927 -8.301 -11.620 1.00 83.50 177 LYS A N 1
ATOM 1457 C CA . LYS A 1 177 ? 4.970 -8.154 -13.084 1.00 83.50 177 LYS A CA 1
ATOM 1458 C C . LYS A 1 177 ? 3.555 -8.140 -13.669 1.00 83.50 177 LYS A C 1
ATOM 1460 O O . LYS A 1 177 ? 3.008 -9.175 -14.045 1.00 83.50 177 LYS A O 1
ATOM 1465 N N . THR A 1 178 ? 2.961 -6.956 -13.725 1.00 85.75 178 THR A N 1
ATOM 1466 C CA . THR A 1 178 ? 1.649 -6.684 -14.319 1.00 85.75 178 THR A CA 1
ATOM 1467 C C . THR A 1 178 ? 1.799 -5.626 -15.406 1.00 85.75 178 THR A C 1
ATOM 1469 O O . THR A 1 178 ? 2.805 -4.923 -15.460 1.00 85.75 178 THR A O 1
ATOM 1472 N N . SER A 1 179 ? 0.772 -5.429 -16.232 1.00 84.81 179 SER A N 1
ATOM 1473 C CA . SER A 1 179 ? 0.731 -4.321 -17.198 1.00 84.81 179 SER A CA 1
ATOM 1474 C C . SER A 1 179 ? 0.777 -2.923 -16.553 1.00 84.81 179 SER A C 1
ATOM 1476 O O . SER A 1 179 ? 0.873 -1.931 -17.265 1.00 84.81 179 SER A O 1
ATOM 1478 N N . ARG A 1 180 ? 0.741 -2.819 -15.215 1.00 85.75 180 ARG A N 1
ATOM 1479 C CA . ARG A 1 180 ? 0.773 -1.552 -14.468 1.00 85.75 180 ARG A CA 1
ATOM 1480 C C . ARG A 1 180 ? 2.088 -1.276 -13.754 1.00 85.75 180 ARG A C 1
ATOM 1482 O O . ARG A 1 180 ? 2.321 -0.129 -13.380 1.00 85.75 180 ARG A O 1
ATOM 1489 N N . SER A 1 181 ? 2.948 -2.277 -13.568 1.00 81.88 181 SER A N 1
ATOM 1490 C CA . SER A 1 181 ? 4.153 -2.128 -12.739 1.00 81.88 181 SER A CA 1
ATOM 1491 C C . SER A 1 181 ? 5.099 -1.039 -13.243 1.00 81.88 181 SER A C 1
ATOM 1493 O O . SER A 1 181 ? 5.772 -0.399 -12.441 1.00 81.88 181 SER A O 1
ATOM 1495 N N . GLU A 1 182 ? 5.116 -0.784 -14.555 1.00 81.25 182 GLU A N 1
ATOM 1496 C CA . GLU A 1 182 ? 5.912 0.297 -15.146 1.00 81.25 182 GLU A CA 1
ATOM 1497 C C . GLU A 1 182 ? 5.460 1.680 -14.654 1.00 81.25 182 GLU A C 1
ATOM 1499 O O . GLU A 1 182 ? 6.277 2.485 -14.213 1.00 81.25 182 GLU A O 1
ATOM 1504 N N . SER A 1 183 ? 4.146 1.924 -14.619 1.00 82.44 183 SER A N 1
ATOM 1505 C CA . SER A 1 183 ? 3.567 3.188 -14.138 1.00 82.44 183 SER A CA 1
ATOM 1506 C C . SER A 1 183 ? 3.844 3.451 -12.648 1.00 82.44 183 SER A C 1
ATOM 1508 O O . SER A 1 183 ? 3.850 4.594 -12.182 1.00 82.44 183 SER A O 1
ATOM 1510 N N . TRP A 1 184 ? 4.138 2.389 -11.892 1.00 87.56 184 TRP A N 1
ATOM 1511 C CA . TRP A 1 184 ? 4.465 2.439 -10.466 1.00 87.56 184 TRP A CA 1
ATOM 1512 C C . TRP A 1 184 ? 5.965 2.383 -10.185 1.00 87.56 184 TRP A C 1
ATOM 1514 O O . TRP A 1 184 ? 6.378 2.141 -9.043 1.00 87.56 184 TRP A O 1
ATOM 1524 N N . ARG A 1 185 ? 6.811 2.602 -11.195 1.00 82.25 185 ARG A N 1
ATOM 1525 C CA . ARG A 1 185 ? 8.227 2.847 -10.945 1.00 82.25 185 ARG A CA 1
ATOM 1526 C C . ARG A 1 185 ? 8.388 4.172 -10.203 1.00 82.25 185 ARG A C 1
ATOM 1528 O O . ARG A 1 185 ? 7.919 5.228 -10.629 1.00 82.25 185 ARG A O 1
ATOM 1535 N N . LEU A 1 186 ? 9.019 4.059 -9.043 1.00 72.50 186 LEU A N 1
ATOM 1536 C CA . LEU A 1 186 ? 9.404 5.134 -8.139 1.00 72.50 186 LEU A CA 1
ATOM 1537 C C . LEU A 1 186 ? 10.930 5.088 -8.121 1.00 72.50 186 LEU A C 1
ATOM 1539 O O . LEU A 1 186 ? 11.444 3.985 -7.972 1.00 72.50 186 LEU A O 1
ATOM 1543 N N . GLY A 1 187 ? 11.600 6.225 -8.328 1.00 75.75 187 GLY A N 1
ATOM 1544 C CA . GLY A 1 187 ? 13.035 6.333 -8.636 1.00 75.75 187 GLY A CA 1
ATOM 1545 C C . GLY A 1 187 ? 13.976 5.432 -7.841 1.00 75.75 187 GLY A C 1
ATOM 1546 O O . GLY A 1 187 ? 14.146 4.261 -8.177 1.00 75.75 187 GLY A O 1
ATOM 1547 N N . SER A 1 188 ? 14.658 5.978 -6.838 1.00 81.44 188 SER A N 1
ATOM 1548 C CA . SER A 1 188 ? 15.525 5.183 -5.964 1.00 81.44 188 SER A CA 1
ATOM 1549 C C . SER A 1 188 ? 14.728 4.297 -4.993 1.00 81.44 188 SER A C 1
ATOM 1551 O O . SER A 1 188 ? 13.535 4.500 -4.722 1.00 81.44 188 SER A O 1
ATOM 1553 N N . SER A 1 189 ? 15.433 3.345 -4.376 1.00 85.62 189 SER A N 1
ATOM 1554 C CA . SER A 1 189 ? 14.950 2.580 -3.215 1.00 85.62 189 SER A CA 1
ATOM 1555 C C . SER A 1 189 ? 14.498 3.491 -2.064 1.00 85.62 189 SER A C 1
ATOM 1557 O O . SER A 1 189 ? 13.509 3.209 -1.374 1.00 85.62 189 SER A O 1
ATOM 1559 N N . ARG A 1 190 ? 15.177 4.630 -1.887 1.00 83.94 190 ARG A N 1
ATOM 1560 C CA . ARG A 1 190 ? 14.816 5.661 -0.917 1.00 83.94 190 ARG A CA 1
ATOM 1561 C C . ARG A 1 190 ? 13.469 6.288 -1.250 1.00 83.94 190 ARG A C 1
ATOM 1563 O O . ARG A 1 190 ? 12.591 6.302 -0.389 1.00 83.94 190 ARG A O 1
ATOM 1570 N N . THR A 1 191 ? 13.268 6.732 -2.485 1.00 84.75 191 THR A N 1
ATOM 1571 C CA . THR A 1 191 ? 12.002 7.333 -2.919 1.00 84.75 191 THR A CA 1
ATOM 1572 C C . THR A 1 191 ? 10.837 6.354 -2.833 1.00 84.75 191 THR A C 1
ATOM 1574 O O . THR A 1 191 ? 9.763 6.729 -2.359 1.00 84.75 191 THR A O 1
ATOM 1577 N N . ALA A 1 192 ? 11.039 5.087 -3.206 1.00 90.25 192 ALA A N 1
ATOM 1578 C CA . ALA A 1 192 ? 10.027 4.050 -3.013 1.00 90.25 192 ALA A CA 1
ATOM 1579 C C . ALA A 1 192 ? 9.656 3.884 -1.526 1.00 90.25 192 ALA A C 1
ATOM 1581 O O . ALA A 1 192 ? 8.476 3.836 -1.174 1.00 90.25 192 ALA A O 1
ATOM 1582 N N . THR A 1 193 ? 10.655 3.878 -0.641 1.00 90.88 193 THR A N 1
ATOM 1583 C CA . THR A 1 193 ? 10.453 3.782 0.812 1.00 90.88 193 THR A CA 1
ATOM 1584 C C . THR A 1 193 ? 9.671 4.975 1.365 1.00 90.88 193 THR A C 1
ATOM 1586 O O . THR A 1 193 ? 8.674 4.794 2.067 1.00 90.88 193 THR A O 1
ATOM 1589 N N . GLU A 1 194 ? 10.090 6.198 1.033 1.00 88.38 194 GLU A N 1
ATOM 1590 C CA . GLU A 1 194 ? 9.425 7.428 1.472 1.00 88.38 194 GLU A CA 1
ATOM 1591 C C . GLU A 1 194 ? 7.966 7.453 0.996 1.00 88.38 194 GLU A C 1
ATOM 1593 O O . GLU A 1 194 ? 7.057 7.685 1.799 1.00 88.38 194 GLU A O 1
ATOM 1598 N N . PHE A 1 195 ? 7.722 7.101 -0.268 1.00 94.06 195 PHE A N 1
ATOM 1599 C CA . PHE A 1 195 ? 6.378 6.994 -0.825 1.00 94.06 195 PHE A CA 1
ATOM 1600 C C . PHE A 1 195 ? 5.503 6.000 -0.054 1.00 94.06 195 PHE A C 1
ATOM 1602 O O . PHE A 1 195 ? 4.422 6.373 0.397 1.00 94.06 195 PHE A O 1
ATOM 1609 N N . LEU A 1 196 ? 5.957 4.762 0.164 1.00 97.56 196 LEU A N 1
ATOM 1610 C CA . LEU A 1 196 ? 5.155 3.751 0.863 1.00 97.56 196 LEU A CA 1
ATOM 1611 C C . LEU A 1 196 ? 4.860 4.138 2.320 1.00 97.56 196 LEU A C 1
ATOM 1613 O O . LEU A 1 196 ? 3.746 3.923 2.808 1.00 97.56 196 LEU A O 1
ATOM 1617 N N . THR A 1 197 ? 5.811 4.782 3.008 1.00 95.44 197 THR A N 1
ATOM 1618 C CA . THR A 1 197 ? 5.550 5.342 4.345 1.00 95.44 197 THR A CA 1
ATOM 1619 C C . THR A 1 197 ? 4.516 6.466 4.316 1.00 95.44 197 THR A C 1
ATOM 1621 O O . THR A 1 197 ? 3.661 6.536 5.203 1.00 95.44 197 THR A O 1
ATOM 1624 N N . ALA A 1 198 ? 4.532 7.308 3.278 1.00 93.94 198 ALA A N 1
ATOM 1625 C CA . ALA A 1 198 ? 3.547 8.365 3.086 1.00 93.94 198 ALA A CA 1
ATOM 1626 C C . ALA A 1 198 ? 2.154 7.795 2.774 1.00 93.94 198 ALA A C 1
ATOM 1628 O O . ALA A 1 198 ? 1.161 8.318 3.279 1.00 93.94 198 ALA A O 1
ATOM 1629 N N . VAL A 1 199 ? 2.073 6.690 2.023 1.00 97.81 199 VAL A N 1
ATOM 1630 C CA . VAL A 1 199 ? 0.818 5.962 1.777 1.00 97.81 199 VAL A CA 1
ATOM 1631 C C . VAL A 1 199 ? 0.202 5.491 3.095 1.00 97.81 199 VAL A C 1
ATOM 1633 O O . VAL A 1 199 ? -0.970 5.770 3.353 1.00 97.81 199 VAL A O 1
ATOM 1636 N N . LEU A 1 200 ? 0.979 4.839 3.968 1.00 97.81 200 LEU A N 1
ATOM 1637 C CA . LEU A 1 200 ? 0.467 4.381 5.264 1.00 97.81 200 LEU A CA 1
ATOM 1638 C C . LEU A 1 200 ? 0.022 5.548 6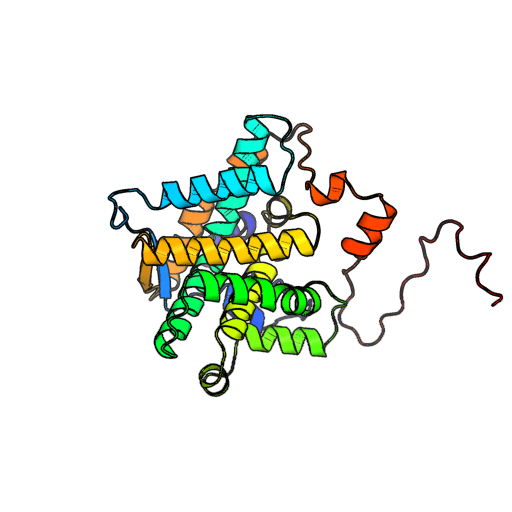.156 1.00 97.81 200 LEU A C 1
ATOM 1640 O O . LEU A 1 200 ? -1.021 5.475 6.812 1.00 97.81 200 LEU A O 1
ATOM 1644 N N . LEU A 1 201 ? 0.792 6.638 6.168 1.00 93.81 201 LEU A N 1
ATOM 1645 C CA . LEU A 1 201 ? 0.438 7.849 6.904 1.00 93.81 201 LEU A CA 1
ATOM 1646 C C . LEU A 1 201 ? -0.889 8.443 6.408 1.00 93.81 201 LEU A C 1
ATOM 1648 O O . LEU A 1 201 ? -1.755 8.765 7.224 1.00 93.81 201 LEU A O 1
ATOM 1652 N N . ASN A 1 202 ? -1.072 8.530 5.087 1.00 93.81 202 ASN A N 1
ATOM 1653 C CA . ASN A 1 202 ? -2.307 9.011 4.473 1.00 93.81 202 ASN A CA 1
ATOM 1654 C C . ASN A 1 202 ? -3.503 8.132 4.854 1.00 93.81 202 ASN A C 1
ATOM 1656 O O . ASN A 1 202 ? -4.524 8.642 5.312 1.00 93.81 202 ASN A O 1
ATOM 1660 N N . TYR A 1 203 ? -3.365 6.809 4.760 1.00 95.81 203 TYR A N 1
ATOM 1661 C CA . TYR A 1 203 ? -4.424 5.890 5.171 1.00 95.81 203 TYR A CA 1
ATOM 1662 C C . TYR A 1 203 ? -4.785 6.023 6.655 1.00 95.81 203 TYR A C 1
ATOM 1664 O O . TYR A 1 203 ? -5.969 6.051 6.998 1.00 95.81 203 TYR A O 1
ATOM 1672 N N . LYS A 1 204 ? -3.794 6.164 7.545 1.00 92.62 204 LYS A N 1
ATOM 1673 C CA . LYS A 1 204 ? -4.048 6.374 8.978 1.00 92.62 204 LYS A CA 1
ATOM 1674 C C . LYS A 1 204 ? -4.799 7.682 9.240 1.00 92.62 204 LYS A C 1
ATOM 1676 O O . LYS A 1 204 ? -5.713 7.698 10.065 1.00 92.62 204 LYS A O 1
ATOM 1681 N N . MET A 1 205 ? -4.448 8.754 8.529 1.00 90.75 205 MET A N 1
ATOM 1682 C CA . MET A 1 205 ? -5.181 10.020 8.583 1.00 90.75 205 MET A CA 1
ATOM 1683 C C . MET A 1 205 ? -6.627 9.830 8.106 1.00 90.75 205 MET A C 1
ATOM 1685 O O . MET A 1 205 ? -7.556 10.153 8.838 1.00 90.75 205 MET A O 1
ATOM 1689 N N . MET A 1 206 ? -6.835 9.235 6.929 1.00 90.19 206 MET A N 1
ATOM 1690 C CA . MET A 1 206 ? -8.170 8.973 6.378 1.00 90.19 206 MET A CA 1
ATOM 1691 C C . MET A 1 206 ? -9.030 8.091 7.291 1.00 90.19 206 MET A C 1
ATOM 1693 O O . MET A 1 206 ? -10.239 8.298 7.395 1.00 90.19 206 MET A O 1
ATOM 1697 N N . TRP A 1 207 ? -8.422 7.122 7.979 1.00 92.00 207 TRP A N 1
ATOM 1698 C CA . TRP A 1 207 ? -9.103 6.298 8.976 1.00 92.00 207 TRP A CA 1
ATOM 1699 C C . TRP A 1 207 ? -9.605 7.142 10.150 1.00 92.00 207 TRP A C 1
ATOM 1701 O O . TRP A 1 207 ? -10.768 7.028 10.536 1.00 92.00 207 TRP A O 1
ATOM 1711 N N . ARG A 1 208 ? -8.756 8.030 10.684 1.00 89.50 208 ARG A N 1
ATOM 1712 C CA . ARG A 1 208 ? -9.118 8.947 11.775 1.00 89.50 208 ARG A CA 1
ATOM 1713 C C . ARG A 1 208 ? -10.222 9.926 11.372 1.00 89.50 208 ARG A C 1
ATOM 1715 O O . ARG A 1 208 ? -11.132 10.157 12.160 1.00 89.50 208 ARG A O 1
ATOM 1722 N N . GLU A 1 209 ? -10.171 10.458 10.154 1.00 87.06 209 GLU A N 1
ATOM 1723 C CA . GLU A 1 209 ? -11.205 11.357 9.617 1.00 87.06 209 GLU A CA 1
ATOM 1724 C C . GLU A 1 209 ? -12.506 10.618 9.236 1.00 87.06 209 GLU A C 1
ATOM 1726 O O . GLU A 1 209 ? -13.455 11.220 8.735 1.00 87.06 209 GLU A O 1
ATOM 1731 N N . GLY A 1 210 ? -12.586 9.301 9.460 1.00 89.75 210 GLY A N 1
ATOM 1732 C CA . GLY A 1 210 ? -13.781 8.515 9.168 1.00 89.75 210 GLY A CA 1
ATOM 1733 C C . GLY A 1 210 ? -14.076 8.392 7.672 1.00 89.75 210 GLY A C 1
ATOM 1734 O O . GLY A 1 210 ? -15.224 8.179 7.299 1.00 89.75 210 GLY A O 1
ATOM 1735 N N . CYS A 1 211 ? -13.069 8.514 6.804 1.00 90.69 211 CYS A N 1
ATOM 1736 C CA . CYS A 1 211 ? -13.228 8.371 5.352 1.00 90.69 211 CYS A CA 1
ATOM 1737 C C . CYS A 1 211 ? -13.374 6.909 4.912 1.00 90.69 211 CYS A C 1
ATOM 1739 O O . CYS A 1 211 ? -13.754 6.637 3.775 1.00 90.69 211 CYS A O 1
ATOM 1741 N N . LEU A 1 212 ? -13.034 5.963 5.787 1.00 93.81 212 LEU A N 1
ATOM 1742 C CA . LEU A 1 212 ? -12.868 4.553 5.455 1.00 93.81 212 LEU A CA 1
ATOM 1743 C C . LEU A 1 212 ? -13.810 3.674 6.285 1.00 93.81 212 LEU A C 1
ATOM 1745 O O . LEU A 1 212 ? -14.245 4.036 7.384 1.00 93.81 212 LEU A O 1
ATOM 1749 N N . HIS A 1 213 ? -14.142 2.505 5.751 1.00 91.94 213 HIS A N 1
ATOM 1750 C CA . HIS A 1 213 ? -14.826 1.453 6.497 1.00 91.94 213 HIS A CA 1
ATOM 1751 C C . HIS A 1 213 ? -14.315 0.081 6.069 1.00 91.94 213 HIS A C 1
ATOM 1753 O O . HIS A 1 213 ? -13.865 -0.105 4.941 1.00 91.94 213 HIS A O 1
ATOM 1759 N N . THR A 1 214 ? -14.404 -0.890 6.967 1.00 89.81 214 THR A N 1
ATOM 1760 C CA . THR A 1 214 ? -14.189 -2.295 6.630 1.00 89.81 214 THR A CA 1
ATOM 1761 C C . THR A 1 214 ? -15.488 -2.897 6.098 1.00 89.81 214 THR A C 1
ATOM 1763 O O . THR A 1 214 ? -16.585 -2.541 6.531 1.00 89.81 214 THR A O 1
ATOM 1766 N N . SER A 1 215 ? -15.366 -3.770 5.106 1.00 86.00 215 SER A N 1
ATOM 1767 C CA . SER A 1 215 ? -16.446 -4.581 4.535 1.00 86.00 215 SER A CA 1
ATOM 1768 C C . SER A 1 215 ? -15.982 -6.023 4.455 1.00 86.00 215 SER A C 1
ATOM 1770 O O . SER A 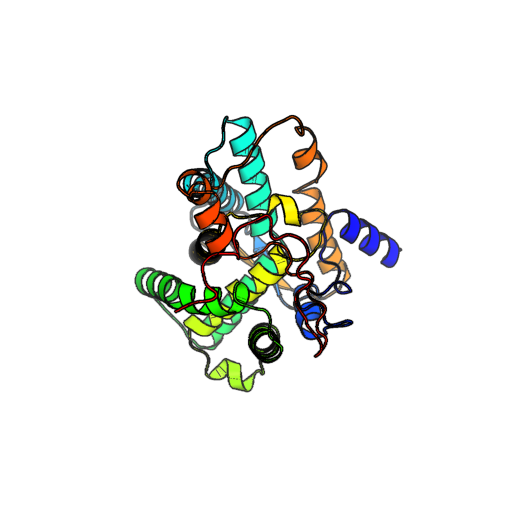1 215 ? -14.786 -6.269 4.304 1.00 86.00 215 SER A O 1
ATOM 1772 N N . THR A 1 216 ? -16.904 -6.974 4.518 1.00 83.69 216 THR A N 1
ATOM 1773 C CA . THR A 1 216 ? -16.579 -8.384 4.318 1.00 83.69 216 THR A CA 1
ATOM 1774 C C . THR A 1 216 ? -16.539 -8.716 2.828 1.00 83.69 216 THR A C 1
ATOM 1776 O O . THR A 1 216 ? -17.368 -8.264 2.036 1.00 83.69 216 THR A O 1
ATOM 1779 N N . THR A 1 217 ? -15.566 -9.525 2.426 1.00 80.94 217 THR A N 1
ATOM 1780 C CA . THR A 1 217 ? -15.477 -10.110 1.080 1.00 80.94 217 THR A CA 1
ATOM 1781 C C . THR A 1 217 ? -15.795 -11.598 1.171 1.00 80.94 217 THR A C 1
ATOM 1783 O O . THR A 1 217 ? -14.986 -12.471 0.875 1.00 80.94 217 THR A O 1
ATOM 1786 N N . GLU A 1 218 ? -17.021 -11.896 1.603 1.00 77.88 218 GLU A N 1
ATOM 1787 C CA . GLU A 1 218 ? -17.486 -13.248 1.967 1.00 77.88 218 GLU A CA 1
ATOM 1788 C C . GLU A 1 218 ? -17.367 -14.271 0.834 1.00 77.88 218 GLU A C 1
ATOM 1790 O O . GLU A 1 218 ? -17.329 -15.476 1.073 1.00 77.88 218 GLU A O 1
ATOM 1795 N N . THR A 1 219 ? -17.298 -13.808 -0.418 1.00 83.38 219 THR A N 1
ATOM 1796 C CA . THR A 1 219 ? -17.146 -14.683 -1.576 1.00 83.38 219 THR A CA 1
ATOM 1797 C C . THR A 1 219 ? -16.129 -14.147 -2.574 1.00 83.38 219 THR A C 1
ATOM 1799 O O . THR A 1 219 ? -15.992 -12.944 -2.800 1.00 83.38 219 THR A O 1
ATOM 1802 N N . ASN A 1 220 ? -15.511 -15.084 -3.290 1.00 85.56 220 ASN A N 1
ATOM 1803 C CA . ASN A 1 220 ? -14.666 -14.812 -4.447 1.00 85.56 220 ASN A CA 1
ATOM 1804 C C . ASN A 1 220 ? -15.348 -13.936 -5.517 1.00 85.56 220 ASN A C 1
ATOM 1806 O O . ASN A 1 220 ? -14.667 -13.213 -6.232 1.00 85.56 220 ASN A O 1
ATOM 1810 N N . LEU A 1 221 ? -16.681 -13.981 -5.634 1.00 87.31 221 LEU A N 1
ATOM 1811 C CA . LEU A 1 221 ? -17.425 -13.136 -6.572 1.00 87.31 221 LEU A CA 1
ATOM 1812 C C . LEU A 1 221 ? -17.391 -11.659 -6.168 1.00 87.31 221 LEU A C 1
ATOM 1814 O O . LEU A 1 221 ? -17.289 -10.800 -7.039 1.00 87.31 221 LEU A O 1
ATOM 1818 N N . VAL A 1 222 ? -17.469 -11.360 -4.868 1.00 88.88 222 VAL A N 1
ATOM 1819 C CA . VAL A 1 222 ? -17.341 -9.987 -4.358 1.00 88.88 222 VAL A CA 1
ATOM 1820 C C . VAL A 1 222 ? -15.924 -9.482 -4.606 1.00 88.88 222 VAL A C 1
ATOM 1822 O O . VAL A 1 222 ? -15.752 -8.377 -5.110 1.00 88.88 222 VAL A O 1
ATOM 1825 N N . TRP A 1 223 ? -14.914 -10.317 -4.356 1.00 91.50 223 TRP A N 1
ATOM 1826 C CA . TRP A 1 223 ? -13.524 -9.956 -4.634 1.00 91.50 223 TRP A CA 1
ATOM 1827 C C . TRP A 1 223 ? -13.255 -9.703 -6.117 1.00 91.50 223 TRP A C 1
ATOM 1829 O O . TRP A 1 223 ? -12.634 -8.706 -6.479 1.00 91.50 223 TRP A O 1
ATOM 1839 N N . ASP A 1 224 ? -13.784 -10.556 -6.995 1.00 92.06 224 ASP A N 1
ATOM 1840 C CA . ASP A 1 224 ? -13.660 -10.377 -8.441 1.00 92.06 224 ASP A CA 1
ATOM 1841 C C . ASP A 1 224 ? -14.327 -9.068 -8.914 1.00 92.06 224 ASP A C 1
ATOM 1843 O O . ASP A 1 224 ? -13.830 -8.451 -9.856 1.00 92.06 224 ASP A O 1
ATOM 1847 N N . ARG A 1 225 ? -15.399 -8.605 -8.247 1.00 91.88 225 ARG A N 1
ATOM 1848 C CA . ARG A 1 225 ? -16.013 -7.286 -8.503 1.00 91.88 225 ARG A CA 1
ATOM 1849 C C . ARG A 1 225 ? -15.147 -6.132 -8.016 1.00 91.88 225 ARG A C 1
ATOM 1851 O O . ARG A 1 225 ? -14.967 -5.190 -8.772 1.00 91.88 225 ARG A O 1
ATOM 1858 N N . VAL A 1 226 ? -14.570 -6.225 -6.816 1.00 93.38 226 VAL A N 1
ATOM 1859 C CA . VAL A 1 226 ? -13.630 -5.211 -6.300 1.00 93.38 226 VAL A CA 1
ATOM 1860 C C . VAL A 1 226 ? -12.477 -5.002 -7.283 1.00 93.38 226 VAL A C 1
ATOM 1862 O O . VAL A 1 226 ? -12.142 -3.865 -7.617 1.00 93.38 226 VAL A O 1
ATOM 1865 N N . TRP A 1 227 ? -11.916 -6.095 -7.809 1.00 94.00 227 TRP A N 1
ATOM 1866 C CA . TRP A 1 227 ? -10.917 -6.021 -8.871 1.00 94.00 227 TRP A CA 1
ATOM 1867 C C . TRP A 1 227 ? -11.462 -5.377 -10.145 1.00 94.00 227 TRP A C 1
ATOM 1869 O O . TRP A 1 227 ? -10.799 -4.504 -10.694 1.00 94.00 227 TRP A O 1
ATOM 1879 N N . ASP A 1 228 ? -12.638 -5.782 -10.635 1.00 94.44 228 ASP A N 1
ATOM 1880 C CA . ASP A 1 228 ? -13.179 -5.220 -11.879 1.00 94.44 228 ASP A CA 1
ATOM 1881 C C . ASP A 1 228 ? -13.501 -3.725 -11.764 1.00 94.44 228 ASP A C 1
ATOM 1883 O O . ASP A 1 228 ? -13.223 -2.972 -12.696 1.00 94.44 228 ASP A O 1
ATOM 1887 N N . ASP A 1 229 ? -14.028 -3.286 -10.622 1.00 94.38 229 ASP A N 1
ATOM 1888 C CA . ASP A 1 229 ? -14.336 -1.882 -10.361 1.00 94.38 229 ASP A CA 1
ATOM 1889 C C . ASP A 1 229 ? -13.059 -1.040 -10.297 1.00 94.38 229 ASP A C 1
ATOM 1891 O O . ASP A 1 229 ? -12.998 0.011 -10.934 1.00 94.38 229 ASP A O 1
ATOM 1895 N N . TRP A 1 230 ? -12.002 -1.523 -9.633 1.00 95.12 230 TRP A N 1
ATOM 1896 C CA . TRP A 1 230 ? -10.696 -0.857 -9.653 1.00 95.12 230 TRP A CA 1
ATOM 1897 C C . TRP A 1 230 ? -10.090 -0.816 -11.067 1.00 95.12 230 TRP A C 1
ATOM 1899 O O . TRP A 1 230 ? -9.664 0.240 -11.533 1.00 95.12 230 TRP A O 1
ATOM 1909 N N . LEU A 1 231 ? -10.121 -1.937 -11.798 1.00 94.19 231 LEU A N 1
ATOM 1910 C CA . LEU A 1 231 ? -9.621 -2.023 -13.176 1.00 94.19 231 LEU A CA 1
ATOM 1911 C C . LEU A 1 231 ? -10.407 -1.140 -14.155 1.00 94.19 231 LEU A C 1
ATOM 1913 O O . LEU A 1 231 ? -9.885 -0.787 -15.215 1.00 94.19 231 LEU A O 1
ATOM 1917 N N . ARG A 1 232 ? -11.683 -0.859 -13.861 1.00 93.25 232 ARG A N 1
ATOM 1918 C CA . ARG A 1 232 ? -12.536 0.053 -14.634 1.00 93.25 232 ARG A CA 1
ATOM 1919 C C . ARG A 1 232 ? -12.266 1.508 -14.261 1.00 93.25 232 ARG A C 1
ATOM 1921 O O . ARG A 1 232 ? -12.195 2.329 -15.161 1.00 93.25 232 ARG A O 1
ATOM 1928 N N . LYS A 1 233 ? -12.101 1.804 -12.967 1.00 92.25 233 LYS A N 1
ATOM 1929 C CA . LYS A 1 233 ? -11.798 3.148 -12.449 1.00 92.25 233 LYS A CA 1
ATOM 1930 C C . LYS A 1 233 ? -10.451 3.676 -12.947 1.00 92.25 233 LYS A C 1
ATOM 1932 O O . LYS A 1 233 ? -10.321 4.874 -13.151 1.00 92.25 233 LYS A O 1
ATOM 1937 N N . TYR A 1 234 ? -9.469 2.793 -13.120 1.00 91.62 234 TYR A N 1
ATOM 1938 C CA . TYR A 1 234 ? -8.130 3.142 -13.597 1.00 91.62 234 TYR A CA 1
ATOM 1939 C C . TYR A 1 234 ? -7.821 2.387 -14.886 1.00 91.62 234 TYR A C 1
ATOM 1941 O O . TYR A 1 234 ? -7.037 1.435 -14.870 1.00 91.62 234 TYR A O 1
ATOM 1949 N N . SER A 1 235 ? -8.465 2.731 -15.998 1.00 84.06 235 SER A N 1
ATOM 1950 C CA . SER A 1 235 ? -8.237 2.005 -17.251 1.00 84.06 235 SER A CA 1
ATOM 1951 C C . SER A 1 235 ? -6.820 2.256 -17.796 1.00 84.06 235 SER A C 1
ATOM 1953 O O . SER A 1 235 ? -6.262 3.334 -17.619 1.00 84.06 235 SER A O 1
ATOM 1955 N N . LEU A 1 236 ? -6.208 1.257 -18.448 1.00 76.12 236 LEU A N 1
ATOM 1956 C CA . LEU A 1 236 ? -4.885 1.440 -19.070 1.00 76.12 236 LEU A CA 1
ATOM 1957 C C . LEU A 1 236 ? -4.948 2.425 -20.247 1.00 76.12 236 LEU A C 1
ATOM 1959 O O . LEU A 1 236 ? -4.006 3.168 -20.455 1.00 76.12 236 LEU A O 1
ATOM 1963 N N . GLN A 1 237 ? -6.078 2.500 -20.960 1.00 63.69 237 GLN A N 1
ATOM 1964 C CA . GLN A 1 237 ? -6.276 3.444 -22.069 1.00 63.69 237 GLN A CA 1
ATOM 1965 C C . GLN A 1 237 ? -6.198 4.904 -21.605 1.00 63.69 237 GLN A C 1
ATOM 1967 O O . GLN A 1 237 ? -5.523 5.702 -22.242 1.00 63.69 237 GLN A O 1
ATOM 1972 N N . GLU A 1 238 ? -6.772 5.241 -20.446 1.00 59.91 238 GLU A N 1
ATOM 1973 C CA . GLU A 1 238 ? -6.620 6.578 -19.845 1.00 59.91 238 GLU A CA 1
ATOM 1974 C C . GLU A 1 238 ? -5.167 6.898 -19.444 1.00 59.91 238 GLU A C 1
ATOM 1976 O O . GLU A 1 238 ? -4.817 8.066 -19.278 1.00 59.91 238 GLU A O 1
ATOM 1981 N N . ILE A 1 239 ? -4.319 5.874 -19.291 1.00 58.50 239 ILE A N 1
ATOM 1982 C CA . ILE A 1 239 ? -2.886 6.009 -18.995 1.00 58.50 239 ILE A CA 1
ATOM 1983 C C . ILE A 1 239 ? -2.054 6.043 -20.300 1.00 58.50 239 ILE A C 1
ATOM 1985 O O . ILE A 1 239 ? -1.052 6.758 -20.358 1.00 58.50 239 ILE A O 1
ATOM 1989 N N . ASP A 1 240 ? -2.487 5.334 -21.352 1.00 51.25 240 ASP A N 1
ATOM 1990 C CA . ASP A 1 240 ? -1.757 5.109 -22.611 1.00 51.25 240 ASP A CA 1
ATOM 1991 C C . ASP A 1 240 ? -2.122 6.068 -23.764 1.00 51.25 240 ASP A C 1
ATOM 1993 O O . ASP A 1 240 ? -1.301 6.274 -24.658 1.00 51.25 240 ASP A O 1
ATOM 1997 N N . GLU A 1 241 ? -3.294 6.719 -23.773 1.00 46.75 241 GLU A N 1
ATOM 1998 C CA . GLU A 1 241 ? -3.727 7.650 -24.845 1.00 46.75 241 GLU A CA 1
ATOM 1999 C C . GLU A 1 241 ? -2.833 8.911 -25.004 1.00 46.75 241 GLU A C 1
ATOM 2001 O O . GLU A 1 241 ? -3.113 9.805 -25.804 1.00 46.75 241 GLU A O 1
ATOM 2006 N N . VAL A 1 242 ? -1.719 8.993 -24.270 1.00 47.22 242 VAL A N 1
ATOM 2007 C CA . VAL A 1 242 ? -0.753 10.103 -24.266 1.00 47.22 242 VAL A CA 1
ATOM 2008 C C . VAL A 1 242 ? 0.698 9.612 -24.422 1.00 47.22 242 VAL A C 1
ATOM 2010 O O . VAL A 1 242 ? 1.649 10.289 -24.042 1.00 47.22 242 VAL A O 1
ATOM 2013 N N . VAL A 1 243 ? 0.934 8.426 -24.987 1.00 43.81 243 VAL A N 1
ATOM 2014 C CA . VAL A 1 243 ? 2.307 7.969 -25.267 1.00 43.81 243 VAL A CA 1
ATOM 2015 C C . VAL A 1 243 ? 2.859 8.694 -26.500 1.00 43.81 243 VAL A C 1
ATOM 2017 O O . VAL A 1 243 ? 2.790 8.203 -27.619 1.00 43.81 243 VAL A O 1
ATOM 2020 N N . ASN A 1 244 ? 3.407 9.890 -26.283 1.00 41.88 244 ASN A N 1
ATOM 2021 C CA . ASN A 1 244 ? 4.436 10.483 -27.135 1.00 41.88 244 ASN A CA 1
ATOM 2022 C C . ASN A 1 244 ? 5.357 11.363 -26.276 1.00 41.88 244 ASN A C 1
ATOM 2024 O O . ASN A 1 244 ? 5.063 12.527 -26.031 1.00 41.88 244 ASN A O 1
ATOM 2028 N N . GLY A 1 245 ? 6.479 10.790 -25.829 1.00 48.66 245 GLY A N 1
ATOM 2029 C CA . GLY A 1 245 ? 7.663 11.547 -25.401 1.00 48.66 245 GLY A CA 1
ATOM 2030 C C . GLY A 1 245 ? 7.678 12.157 -23.995 1.00 48.66 245 GLY A C 1
ATOM 2031 O O . GLY A 1 245 ? 8.657 12.820 -23.680 1.00 48.66 245 GLY A O 1
ATOM 2032 N N . GLU A 1 246 ? 6.664 11.948 -23.151 1.00 51.16 246 GLU A N 1
ATOM 2033 C CA . GLU A 1 246 ? 6.678 12.462 -21.769 1.00 51.16 246 GLU A CA 1
ATOM 2034 C C . GLU A 1 246 ? 7.622 11.628 -20.883 1.00 51.16 246 GLU A C 1
ATOM 2036 O O . GLU A 1 246 ? 7.391 10.434 -20.669 1.00 51.16 246 GLU A O 1
ATOM 2041 N N . PHE A 1 247 ? 8.668 12.254 -20.337 1.00 53.19 247 PHE A N 1
ATOM 2042 C CA . PHE A 1 247 ? 9.584 11.612 -19.397 1.00 53.19 247 PHE A CA 1
ATOM 2043 C C . PHE A 1 247 ? 9.242 11.997 -17.952 1.00 53.19 247 PHE A C 1
ATOM 2045 O O . PHE A 1 247 ? 9.223 13.168 -17.576 1.00 53.19 247 PHE A O 1
ATOM 2052 N N . PHE A 1 248 ? 9.004 10.999 -17.099 1.00 54.72 248 PHE A N 1
ATOM 2053 C CA . PHE A 1 248 ? 8.883 11.207 -15.657 1.00 54.72 248 PHE A CA 1
ATOM 2054 C C . PHE A 1 248 ? 10.219 10.918 -14.993 1.00 54.72 248 PHE A C 1
ATOM 2056 O O . PHE A 1 248 ? 10.506 9.768 -14.676 1.00 54.72 248 PHE A O 1
ATOM 2063 N N . TYR A 1 249 ? 11.009 11.961 -14.752 1.00 57.25 249 TYR A N 1
ATOM 2064 C CA . TYR A 1 249 ? 12.231 11.834 -13.967 1.00 57.25 249 TYR A CA 1
ATOM 2065 C C . TYR A 1 249 ? 11.908 11.977 -12.471 1.00 57.25 249 TYR A C 1
ATOM 2067 O O . TYR A 1 249 ? 11.365 13.009 -12.041 1.00 57.25 249 TYR A O 1
ATOM 2075 N N . PRO A 1 250 ? 12.193 10.946 -11.660 1.00 60.66 250 PRO A N 1
ATOM 2076 C CA . PRO A 1 250 ? 12.254 11.075 -10.212 1.00 60.66 250 PRO A CA 1
ATOM 2077 C C . PRO A 1 250 ? 13.241 12.185 -9.833 1.00 60.66 250 PRO A C 1
ATOM 2079 O O . PRO A 1 250 ? 14.310 12.300 -10.430 1.00 60.66 250 PRO A O 1
ATOM 2082 N N . ARG A 1 251 ? 12.875 13.046 -8.878 1.00 63.28 251 ARG A N 1
ATOM 2083 C CA . ARG A 1 251 ? 13.699 14.217 -8.520 1.00 63.28 251 ARG A CA 1
ATOM 2084 C C . ARG A 1 251 ? 15.066 13.837 -7.968 1.00 63.28 251 ARG A C 1
ATOM 2086 O O . ARG A 1 251 ? 16.036 14.525 -8.238 1.00 63.28 251 ARG A O 1
ATOM 2093 N N . ASP A 1 252 ? 15.121 12.750 -7.217 1.00 63.19 252 ASP A N 1
ATOM 2094 C CA . ASP A 1 252 ? 16.349 12.162 -6.696 1.00 63.19 252 ASP A CA 1
ATOM 2095 C C . ASP A 1 252 ? 17.292 11.707 -7.817 1.00 63.19 252 ASP A C 1
ATOM 2097 O O . ASP A 1 252 ? 18.494 11.840 -7.671 1.00 63.19 252 ASP A O 1
ATOM 2101 N N . GLN A 1 253 ? 16.772 11.281 -8.971 1.00 60.09 253 GLN A N 1
ATOM 2102 C CA . GLN A 1 253 ? 17.591 10.891 -10.126 1.00 60.09 253 GLN A CA 1
ATOM 2103 C C . GLN A 1 253 ? 18.075 12.074 -10.980 1.00 60.09 253 GLN A C 1
ATOM 2105 O O . GLN A 1 253 ? 18.959 11.891 -11.810 1.00 60.09 253 GLN A O 1
ATOM 2110 N N . LEU A 1 254 ? 17.515 13.276 -10.803 1.00 54.69 254 LEU A N 1
ATOM 2111 C CA . LEU A 1 254 ? 17.951 14.480 -11.526 1.00 54.69 254 LEU A CA 1
ATOM 2112 C C . LEU A 1 254 ? 19.230 15.095 -10.939 1.00 54.69 254 LEU A C 1
ATOM 2114 O O . LEU A 1 254 ? 19.961 15.765 -11.663 1.00 54.69 254 LEU A O 1
ATOM 2118 N N . ASP A 1 255 ? 19.496 14.853 -9.654 1.00 50.66 255 ASP A N 1
ATOM 2119 C CA . ASP A 1 255 ? 20.666 15.376 -8.937 1.00 50.66 255 ASP A CA 1
ATOM 2120 C C . ASP A 1 255 ? 21.810 14.348 -8.833 1.00 50.66 255 ASP A C 1
ATOM 2122 O O . ASP A 1 255 ? 22.850 14.637 -8.243 1.00 50.66 255 ASP A O 1
ATOM 2126 N N . MET A 1 256 ? 21.629 13.150 -9.395 1.00 47.84 256 MET A N 1
ATOM 2127 C CA . MET A 1 256 ? 22.584 12.047 -9.306 1.00 47.84 256 MET A CA 1
ATOM 2128 C C . MET A 1 256 ? 23.314 11.837 -10.630 1.00 47.84 256 MET A C 1
ATOM 2130 O O . MET A 1 256 ? 22.706 11.783 -11.698 1.00 47.84 256 MET A O 1
ATOM 2134 N N . SER A 1 257 ? 24.632 11.665 -10.562 1.00 49.41 257 SER A N 1
ATOM 2135 C CA . SER A 1 257 ? 25.423 11.185 -11.699 1.00 49.41 257 SER A CA 1
ATOM 2136 C C . SER A 1 257 ? 25.005 9.763 -12.101 1.00 49.41 257 SER A C 1
ATOM 2138 O O . SER A 1 257 ? 24.507 9.002 -11.270 1.00 49.41 257 SER A O 1
ATOM 2140 N N . GLU A 1 258 ? 25.238 9.358 -13.358 1.00 43.22 258 GLU A N 1
ATOM 2141 C CA . GLU A 1 258 ? 24.945 7.984 -13.813 1.00 43.22 258 GLU A CA 1
ATOM 2142 C C . GLU A 1 258 ? 25.550 6.931 -12.867 1.00 43.22 258 GLU A C 1
ATOM 2144 O O . GLU A 1 258 ? 24.898 5.946 -12.535 1.00 43.22 258 GLU A O 1
ATOM 2149 N N . GLU A 1 259 ? 26.758 7.168 -12.353 1.00 44.31 259 GLU A N 1
ATOM 2150 C CA . GLU A 1 259 ? 27.465 6.287 -11.415 1.00 44.31 259 GLU A CA 1
ATOM 2151 C C . GLU A 1 259 ? 26.793 6.196 -10.033 1.00 44.31 259 GLU A C 1
ATOM 2153 O O . GLU A 1 259 ? 26.794 5.132 -9.407 1.00 44.31 259 GLU A O 1
ATOM 2158 N N . GLU A 1 260 ? 26.188 7.284 -9.556 1.00 44.91 260 GLU A N 1
ATOM 2159 C CA . GLU A 1 260 ? 25.401 7.308 -8.319 1.00 44.91 260 GLU A CA 1
ATOM 2160 C C . GLU A 1 260 ? 24.051 6.617 -8.515 1.00 44.91 260 GLU A C 1
ATOM 2162 O O . GLU A 1 260 ? 23.636 5.836 -7.657 1.00 44.91 260 GLU A O 1
ATOM 2167 N N . VAL A 1 261 ? 23.409 6.815 -9.672 1.00 42.59 261 VAL A N 1
ATOM 2168 C CA . VAL A 1 261 ? 22.197 6.081 -10.057 1.00 42.59 261 VAL A CA 1
ATOM 2169 C C . VAL A 1 261 ? 22.506 4.585 -10.128 1.00 42.59 261 VAL A C 1
ATOM 2171 O O . VAL A 1 261 ? 21.773 3.794 -9.551 1.00 42.59 261 VAL A O 1
ATOM 2174 N N . TYR A 1 262 ? 23.626 4.158 -10.720 1.00 40.06 262 TYR A N 1
ATOM 2175 C CA . TYR A 1 262 ? 24.027 2.744 -10.738 1.00 40.06 262 TYR A CA 1
ATOM 2176 C C . TYR A 1 262 ? 24.289 2.160 -9.340 1.00 40.06 262 TYR A C 1
ATOM 2178 O O . TYR A 1 262 ? 23.981 0.986 -9.108 1.00 40.06 262 TYR A O 1
ATOM 2186 N N . LYS A 1 263 ? 24.823 2.954 -8.402 1.00 44.78 263 LYS A N 1
ATOM 2187 C CA . LYS A 1 263 ? 25.055 2.534 -7.010 1.00 44.78 263 LYS A CA 1
ATOM 2188 C C . LYS A 1 263 ? 23.776 2.461 -6.173 1.00 44.78 263 LYS A C 1
ATOM 2190 O O . LYS A 1 263 ? 23.662 1.541 -5.368 1.00 44.78 263 LYS A O 1
ATOM 2195 N N . GLU A 1 264 ? 22.824 3.379 -6.349 1.00 41.84 264 GLU A N 1
ATOM 2196 C CA . GLU A 1 264 ? 21.552 3.364 -5.604 1.00 41.84 264 GLU A CA 1
ATOM 2197 C C . GLU A 1 264 ? 20.469 2.485 -6.240 1.00 41.84 264 GLU A C 1
ATOM 2199 O O . GLU A 1 264 ? 19.689 1.854 -5.524 1.00 41.84 264 GLU A O 1
ATOM 2204 N N . VAL A 1 265 ? 20.402 2.443 -7.573 1.00 38.09 265 VAL A N 1
ATOM 2205 C CA . VAL A 1 265 ? 19.463 1.604 -8.336 1.00 38.09 265 VAL A CA 1
ATOM 2206 C C . VAL A 1 265 ? 19.943 0.157 -8.383 1.00 38.09 265 VAL A C 1
ATOM 2208 O O . VAL A 1 265 ? 19.127 -0.729 -8.609 1.00 38.09 265 VAL A O 1
ATOM 2211 N N . GLY A 1 266 ? 21.234 -0.090 -8.120 1.00 33.44 266 GLY A N 1
ATOM 2212 C CA . GLY A 1 266 ? 21.800 -1.413 -7.888 1.00 33.44 266 GLY A CA 1
ATOM 2213 C C . GLY A 1 266 ? 21.423 -2.406 -8.979 1.00 33.44 266 GLY A C 1
ATOM 2214 O O . GLY A 1 266 ? 20.507 -3.187 -8.782 1.00 33.44 266 GLY A O 1
ATOM 2215 N N . TYR A 1 267 ? 22.137 -2.394 -10.109 1.00 32.66 267 TYR A N 1
ATOM 2216 C CA . TYR A 1 267 ? 22.077 -3.437 -11.143 1.00 32.66 267 TYR A CA 1
ATOM 2217 C C . TYR A 1 267 ? 20.646 -3.941 -11.450 1.00 32.66 267 TYR A C 1
ATOM 2219 O O . TYR A 1 267 ? 20.167 -4.927 -10.886 1.00 32.66 267 TYR A O 1
ATOM 2227 N N . LEU A 1 268 ? 19.996 -3.339 -12.452 1.00 33.34 268 LEU A N 1
ATOM 2228 C CA . LEU A 1 268 ? 18.766 -3.831 -13.104 1.00 33.34 268 LEU A CA 1
ATOM 2229 C C . LEU A 1 268 ? 18.936 -5.204 -13.814 1.00 33.34 268 LEU A C 1
ATOM 2231 O O . LEU A 1 268 ? 18.266 -5.494 -14.799 1.00 33.34 268 LEU A O 1
ATOM 2235 N N . GLY A 1 269 ? 19.813 -6.074 -13.314 1.00 27.23 269 GLY A N 1
ATOM 2236 C CA . GLY A 1 269 ? 19.967 -7.473 -13.702 1.00 27.23 269 GLY A CA 1
ATOM 2237 C C . GLY A 1 269 ? 19.616 -8.444 -12.572 1.00 27.23 269 GLY A C 1
ATOM 2238 O O . GLY A 1 269 ? 20.107 -9.566 -12.545 1.00 27.23 269 GLY A O 1
ATOM 2239 N N . GLY A 1 270 ? 18.721 -8.058 -11.660 1.00 29.53 270 GLY A N 1
ATOM 2240 C CA . GLY A 1 270 ? 18.058 -8.968 -10.719 1.00 29.53 270 GLY A CA 1
ATOM 2241 C C . GLY A 1 270 ? 17.063 -9.937 -11.379 1.00 29.53 270 GLY A C 1
ATOM 2242 O O . GLY A 1 270 ? 16.009 -10.213 -10.813 1.00 29.53 270 GLY A O 1
ATOM 2243 N N . ILE A 1 271 ? 17.375 -10.455 -12.570 1.00 34.59 271 ILE A N 1
ATOM 2244 C CA . ILE A 1 271 ? 16.853 -11.736 -13.061 1.00 34.59 271 ILE A CA 1
ATOM 2245 C C . ILE A 1 271 ? 17.920 -12.783 -12.710 1.00 34.59 271 ILE A C 1
ATOM 2247 O O . ILE A 1 271 ? 18.547 -13.383 -13.573 1.00 34.59 271 ILE A O 1
ATOM 2251 N N . GLY A 1 272 ? 18.194 -12.932 -11.414 1.00 30.05 272 GLY A N 1
ATOM 2252 C CA . GLY A 1 272 ? 18.947 -14.067 -10.895 1.00 30.05 272 GLY A CA 1
ATOM 2253 C C . GLY A 1 272 ? 17.956 -15.184 -10.610 1.00 30.05 272 GLY A C 1
ATOM 2254 O O . GLY 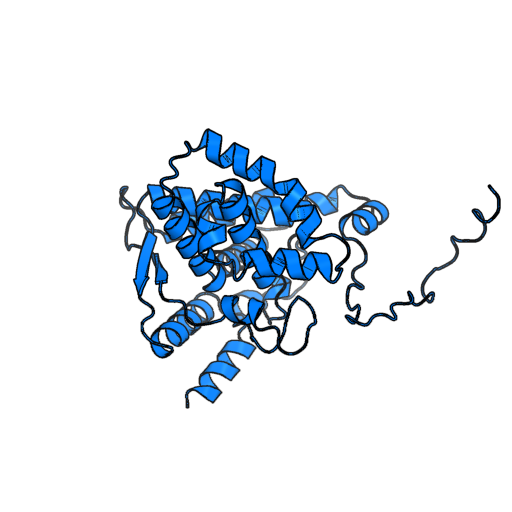A 1 272 ? 17.018 -14.983 -9.831 1.00 30.05 272 GLY A O 1
ATOM 2255 N N . GLN A 1 273 ? 18.118 -16.326 -11.276 1.00 32.03 273 GLN A N 1
ATOM 2256 C CA . GLN A 1 273 ? 17.441 -17.549 -10.863 1.00 32.03 273 GLN A CA 1
ATOM 2257 C C . GLN A 1 273 ? 17.890 -17.887 -9.437 1.00 32.03 273 GLN A C 1
ATOM 2259 O O . GLN A 1 273 ? 19.045 -17.683 -9.069 1.00 32.03 273 GLN A O 1
ATOM 2264 N N . CYS A 1 274 ? 16.937 -18.317 -8.614 1.00 35.69 274 CYS A N 1
ATOM 2265 C CA . CYS A 1 274 ? 17.194 -18.792 -7.263 1.00 35.69 274 CYS A CA 1
ATOM 2266 C C . CYS A 1 274 ? 17.766 -20.215 -7.346 1.00 35.69 274 CYS A C 1
ATOM 2268 O O . CYS A 1 274 ? 17.088 -21.173 -6.985 1.00 35.69 274 CYS A O 1
ATOM 2270 N N . ASP A 1 275 ? 18.973 -20.365 -7.886 1.00 37.19 275 ASP A N 1
ATOM 2271 C CA . ASP A 1 275 ? 19.731 -21.608 -7.823 1.00 37.19 275 ASP A CA 1
ATOM 2272 C C . ASP A 1 275 ? 21.094 -21.386 -7.152 1.00 37.19 275 ASP A C 1
ATOM 2274 O O . ASP A 1 275 ? 21.707 -20.320 -7.233 1.00 37.19 275 ASP A O 1
ATOM 2278 N N . ASP A 1 276 ? 21.565 -22.411 -6.437 1.00 34.31 276 ASP A N 1
ATOM 2279 C CA . ASP A 1 276 ? 22.780 -22.398 -5.605 1.00 34.31 276 ASP A CA 1
ATOM 2280 C C . ASP A 1 276 ? 24.092 -22.238 -6.414 1.00 34.31 276 ASP A C 1
ATOM 2282 O O . ASP A 1 276 ? 25.188 -22.507 -5.919 1.00 34.31 276 ASP A O 1
ATOM 2286 N N . VAL A 1 277 ? 24.004 -21.826 -7.684 1.00 36.12 277 VAL A N 1
ATOM 2287 C CA . VAL A 1 277 ? 25.096 -21.838 -8.668 1.00 36.12 277 VAL A CA 1
ATOM 2288 C C . VAL A 1 277 ? 25.338 -20.454 -9.285 1.00 36.12 277 VAL A C 1
ATOM 2290 O O . VAL A 1 277 ? 26.060 -20.348 -10.277 1.00 36.12 277 VAL A O 1
ATOM 2293 N N . TYR A 1 278 ? 24.805 -19.368 -8.708 1.00 37.06 278 TYR A N 1
ATOM 2294 C CA . TYR A 1 278 ? 25.004 -18.023 -9.259 1.00 37.06 278 TYR A CA 1
ATOM 2295 C C . TYR A 1 278 ? 26.495 -17.684 -9.444 1.00 37.06 278 TYR A C 1
ATOM 2297 O O . TYR A 1 278 ? 27.239 -17.424 -8.495 1.00 37.06 278 TYR A O 1
ATOM 2305 N N . ARG A 1 279 ? 26.927 -17.658 -10.710 1.00 30.39 279 ARG A N 1
ATOM 2306 C CA . ARG A 1 279 ? 28.206 -17.108 -11.157 1.00 30.39 279 ARG A CA 1
ATOM 2307 C C . ARG A 1 279 ? 27.900 -15.888 -12.026 1.00 30.39 279 ARG A C 1
ATOM 2309 O O . ARG A 1 279 ? 27.275 -16.058 -13.073 1.00 30.39 279 ARG A O 1
ATOM 2316 N N . PRO A 1 280 ? 28.314 -14.671 -11.635 1.00 31.81 280 PRO A N 1
ATOM 2317 C CA . PRO A 1 280 ? 28.045 -13.478 -12.426 1.00 31.81 280 PRO A CA 1
ATOM 2318 C C . PRO A 1 280 ? 28.668 -13.609 -13.823 1.00 31.81 280 PRO A C 1
ATOM 2320 O O . PRO A 1 280 ? 29.859 -13.900 -13.968 1.00 31.81 280 PRO A O 1
ATOM 2323 N N . VAL A 1 281 ? 27.851 -13.407 -14.858 1.00 26.33 281 VAL A N 1
ATOM 2324 C CA . VAL A 1 281 ? 28.291 -13.407 -16.257 1.00 26.33 281 VAL A CA 1
ATOM 2325 C C . VAL A 1 281 ? 29.154 -12.163 -16.490 1.00 26.33 281 VAL A C 1
ATOM 2327 O O . VAL A 1 281 ? 28.659 -11.040 -16.508 1.00 26.33 281 VAL A O 1
ATOM 2330 N N . LYS A 1 282 ? 30.462 -12.369 -16.671 1.00 30.20 282 LYS A N 1
ATOM 2331 C CA . LYS A 1 282 ? 31.511 -11.343 -16.858 1.00 30.20 282 LYS A CA 1
ATOM 2332 C C . LYS A 1 282 ? 31.495 -10.633 -18.225 1.00 30.20 282 LYS A C 1
ATOM 2334 O O . LYS A 1 282 ? 32.526 -10.172 -18.703 1.00 30.20 282 LYS A O 1
ATOM 2339 N N . CYS A 1 283 ? 30.354 -10.535 -18.891 1.00 28.17 283 CYS A N 1
ATOM 2340 C CA . CYS A 1 283 ? 30.303 -10.060 -20.272 1.00 28.17 283 CYS A CA 1
ATOM 2341 C C . CYS A 1 283 ? 29.460 -8.794 -20.376 1.00 28.17 283 CYS A C 1
ATOM 2343 O O . CYS A 1 283 ? 28.380 -8.859 -20.930 1.00 28.17 283 CYS A O 1
ATOM 2345 N N . PHE A 1 284 ? 29.931 -7.691 -19.790 1.00 28.72 284 PHE A N 1
ATOM 2346 C CA . PHE A 1 284 ? 29.722 -6.294 -20.219 1.00 28.72 284 PHE A CA 1
ATOM 2347 C C . PHE A 1 284 ? 30.483 -5.381 -19.238 1.00 28.72 284 PHE A C 1
ATOM 2349 O O . PHE A 1 284 ? 29.917 -4.540 -18.550 1.00 28.72 284 PHE A O 1
ATOM 2356 N N . LEU A 1 285 ? 31.798 -5.589 -19.135 1.00 28.02 285 LEU A N 1
ATOM 2357 C CA . LEU A 1 285 ? 32.720 -4.608 -18.565 1.00 28.02 285 LEU A CA 1
ATOM 2358 C C . LEU A 1 285 ? 33.548 -4.068 -19.727 1.00 28.02 285 LEU A C 1
ATOM 2360 O O . LEU A 1 285 ? 34.542 -4.663 -20.139 1.00 28.02 285 LEU A O 1
ATOM 2364 N N . GLY A 1 286 ? 33.095 -2.956 -20.300 1.00 26.38 286 GLY A N 1
ATOM 2365 C CA . GLY A 1 286 ? 33.966 -2.124 -21.112 1.00 26.38 286 GLY A CA 1
ATOM 2366 C C . GLY A 1 286 ? 35.046 -1.526 -20.211 1.00 26.38 286 GLY A C 1
ATOM 2367 O O . GLY A 1 286 ? 34.748 -0.679 -19.382 1.00 26.38 286 GLY A O 1
ATOM 2368 N N . TYR A 1 287 ? 36.283 -2.001 -20.370 1.00 32.66 287 TYR A N 1
ATOM 2369 C CA . TYR A 1 287 ? 37.531 -1.257 -20.153 1.00 32.66 287 TYR A CA 1
ATOM 2370 C C . TYR A 1 287 ? 37.681 -0.416 -18.866 1.00 32.66 287 TYR A C 1
ATOM 2372 O O . TYR A 1 287 ? 38.101 0.738 -18.928 1.00 32.66 287 TYR A O 1
ATOM 2380 N N . ALA A 1 288 ? 37.449 -0.997 -17.685 1.00 29.34 288 ALA A N 1
ATOM 2381 C CA . ALA A 1 288 ? 37.839 -0.350 -16.422 1.00 29.34 288 ALA A CA 1
ATOM 2382 C C . ALA A 1 288 ? 38.499 -1.285 -15.387 1.00 29.34 288 ALA A C 1
ATOM 2384 O O . ALA A 1 288 ? 38.597 -0.925 -14.218 1.00 29.34 288 ALA A O 1
ATOM 2385 N N . GLU A 1 289 ? 38.994 -2.462 -15.790 1.00 31.80 289 GLU A N 1
ATOM 2386 C CA . GLU A 1 289 ? 39.623 -3.437 -14.873 1.00 31.80 289 GLU A CA 1
ATOM 2387 C C . GLU A 1 289 ? 41.126 -3.684 -15.112 1.00 31.80 289 GLU A C 1
ATOM 2389 O O . GLU A 1 289 ? 41.657 -4.690 -14.664 1.00 31.80 289 GLU A O 1
ATOM 2394 N N . ASP A 1 290 ? 41.858 -2.750 -15.729 1.00 31.09 290 ASP A N 1
ATOM 2395 C CA . ASP A 1 290 ? 43.321 -2.893 -15.899 1.00 31.09 290 ASP A CA 1
ATOM 2396 C C . ASP A 1 290 ? 44.169 -2.113 -14.874 1.00 31.09 290 ASP A C 1
ATOM 2398 O O . ASP A 1 290 ? 45.380 -1.978 -15.039 1.00 31.09 290 ASP A O 1
ATOM 2402 N N . ARG A 1 291 ? 43.584 -1.586 -13.783 1.00 31.05 291 ARG A N 1
ATOM 2403 C CA . ARG A 1 291 ? 44.352 -0.793 -12.791 1.00 31.05 291 ARG A CA 1
ATOM 2404 C C . ARG A 1 291 ? 44.237 -1.170 -11.317 1.00 31.05 291 ARG A C 1
ATOM 2406 O O . ARG A 1 291 ? 44.861 -0.497 -10.504 1.00 31.05 291 ARG A O 1
ATOM 2413 N N . LEU A 1 292 ? 43.531 -2.236 -10.945 1.00 30.58 292 LEU A N 1
ATOM 2414 C CA . LEU A 1 292 ? 43.405 -2.621 -9.526 1.00 30.58 292 LEU A CA 1
ATOM 2415 C C . LEU A 1 292 ? 43.907 -4.034 -9.193 1.00 30.58 292 LEU A C 1
ATOM 2417 O O . LEU A 1 292 ? 43.682 -4.521 -8.095 1.00 30.58 292 LEU A O 1
ATOM 2421 N N . MET A 1 293 ? 44.674 -4.664 -10.089 1.00 31.94 293 MET A N 1
ATOM 2422 C CA . MET A 1 293 ? 45.364 -5.937 -9.813 1.00 31.94 293 MET A CA 1
ATOM 2423 C C . MET A 1 293 ? 46.729 -5.787 -9.118 1.00 31.94 293 MET A C 1
ATOM 2425 O O . MET A 1 293 ? 47.460 -6.766 -9.014 1.00 31.94 293 MET A O 1
ATOM 2429 N N . HIS A 1 294 ? 47.068 -4.608 -8.588 1.00 37.00 294 HIS A N 1
ATOM 2430 C CA . HIS A 1 294 ? 48.199 -4.434 -7.672 1.00 37.00 294 HIS A CA 1
ATOM 2431 C C . HIS A 1 294 ? 47.893 -3.327 -6.659 1.00 37.00 294 HIS A C 1
ATOM 2433 O O . HIS A 1 294 ? 48.159 -2.164 -6.957 1.00 37.00 294 HIS A O 1
ATOM 2439 N N . LEU A 1 295 ? 47.312 -3.697 -5.510 1.00 31.98 295 LEU A N 1
ATOM 2440 C CA . LEU A 1 295 ? 47.584 -3.189 -4.150 1.00 31.98 295 LEU A CA 1
ATOM 2441 C C . LEU A 1 295 ? 46.648 -3.860 -3.134 1.00 31.98 295 LEU A C 1
ATOM 2443 O O . LEU A 1 295 ? 45.421 -3.849 -3.367 1.00 31.98 295 LEU A O 1
#

Organism: Fusarium oxysporum (NCBI:txid5507)